Protein 7LAO (pdb70)

Structure (mmCIF, N/CA/C/O backbone):
data_7LAO
#
_entry.id   7LAO
#
_cell.length_a   43.174
_cell.length_b   61.434
_cell.length_c   112.031
_cell.angle_alpha   90.000
_cell.angle_beta   90.000
_cell.angle_gamma   90.000
#
_symmetry.space_group_name_H-M   'P 21 21 21'
#
loop_
_entity.id
_entity.type
_entity.pdbx_description
1 polymer 'Aminoglycoside N(3)-acetyltransferase III'
2 non-polymer '4-(2-HYDROXYETHYL)-1-PIPERAZINE ETHANESULFONIC ACID'
3 non-polymer 'MAGNESIUM ION'
4 water water
#
loop_
_atom_site.group_PDB
_atom_site.id
_atom_site.type_symbol
_atom_site.label_atom_id
_atom_site.label_alt_id
_atom_site.label_comp_id
_atom_site.label_asym_id
_atom_site.label_entity_id
_atom_site.label_seq_id
_atom_site.pdbx_PDB_ins_code
_atom_site.Cartn_x
_atom_site.Cartn_y
_atom_site.Cartn_z
_atom_site.occupancy
_atom_site.B_iso_or_equiv
_atom_site.auth_seq_id
_atom_site.auth_comp_id
_atom_site.auth_asym_id
_atom_site.auth_atom_id
_atom_site.pdbx_PDB_model_num
ATOM 1 N N . GLN A 1 1 ? 23.56000 -20.10900 -29.26900 1.000 42.53852 -1 GLN A N 1
ATOM 2 C CA . GLN A 1 1 ? 24.77300 -19.76200 -28.51200 1.000 41.22546 -1 GLN A CA 1
ATOM 3 C C . GLN A 1 1 ? 24.45200 -19.58800 -27.05600 1.000 40.12344 -1 GLN A C 1
ATOM 4 O O . GLN A 1 1 ? 23.29000 -19.46800 -26.70500 1.000 32.94912 -1 GLN A O 1
ATOM 10 N N . GLY A 1 2 ? 25.50300 -19.53900 -26.22000 1.000 36.03957 0 GLY A N 1
ATOM 11 C CA . GLY A 1 2 ? 25.30100 -19.31000 -24.79500 1.000 33.93039 0 GLY A CA 1
ATOM 12 C C . GLY A 1 2 ? 24.54000 -18.01900 -24.50500 1.000 33.22154 0 GLY A C 1
ATOM 13 O O . GLY A 1 2 ? 23.73400 -17.97000 -23.56500 1.000 39.14067 0 GLY A O 1
ATOM 14 N N . MET A 1 3 ? 24.76800 -16.97800 -25.30500 1.000 54.98441 1 MET A N 1
ATOM 15 C CA . MET A 1 3 ? 24.08900 -15.69900 -25.14600 1.000 52.06528 1 MET A CA 1
ATOM 16 C C . MET A 1 3 ? 23.31600 -15.41700 -26.42300 1.000 45.63176 1 MET A C 1
ATOM 17 O O . MET A 1 3 ? 23.90100 -15.40900 -27.51600 1.000 49.67389 1 MET A O 1
ATOM 22 N N . ASN A 1 4 ? 22.00200 -15.20800 -26.29000 1.000 42.90731 2 ASN A N 1
ATOM 23 C CA . ASN A 1 4 ? 21.25800 -14.70200 -27.41300 1.000 41.09296 2 ASN A CA 1
ATOM 24 C C . ASN A 1 4 ? 21.73300 -13.28800 -27.77700 1.000 46.47542 2 ASN A C 1
ATOM 25 O O . ASN A 1 4 ? 22.49800 -12.64700 -27.06200 1.000 46.91124 2 ASN A O 1
ATOM 30 N N . THR A 1 5 ? 21.26300 -12.81000 -28.91200 1.000 51.26629 3 THR A N 1
ATOM 31 C CA . THR A 1 5 ? 21.74800 -11.58900 -29.52700 1.000 54.36287 3 THR A CA 1
ATOM 32 C C . THR A 1 5 ? 20.58200 -10.61000 -29.69200 1.000 55.96412 3 THR A C 1
ATOM 33 O O . THR A 1 5 ? 19.41500 -10.93900 -29.45800 1.000 46.90747 3 THR A O 1
ATOM 37 N N . ILE A 1 6 ? 20.88500 -9.36200 -30.03900 1.000 42.80398 4 ILE A N 1
ATOM 38 C CA . ILE A 1 6 ? 19.78300 -8.45500 -30.33500 1.000 39.14193 4 ILE A CA 1
ATOM 39 C C . ILE A 1 6 ? 18.92500 -9.01600 -31.46500 1.000 42.30519 4 ILE A C 1
ATOM 40 O O . ILE A 1 6 ? 17.67900 -8.99700 -31.40100 1.000 39.32109 4 ILE A O 1
ATOM 45 N N . GLU A 1 7 ? 19.57200 -9.55300 -32.50400 1.000 38.58162 5 GLU A N 1
ATOM 46 C CA . GLU A 1 7 ? 18.83800 -9.98600 -33.68900 1.000 45.27982 5 GLU A CA 1
ATOM 47 C C . GLU A 1 7 ? 18.00400 -11.23300 -33.41400 1.000 38.35846 5 GLU A C 1
ATOM 48 O O . GLU A 1 7 ? 16.91100 -11.38600 -33.97200 1.000 40.53506 5 GLU A O 1
ATOM 54 N N . SER A 1 8 ? 18.50500 -12.13500 -32.57700 1.000 39.77421 6 SER A N 1
ATOM 55 C CA . SER A 1 8 ? 17.76900 -13.37100 -32.30600 1.000 43.20893 6 SER A CA 1
ATOM 56 C C . SER A 1 8 ? 16.55600 -13.09300 -31.43500 1.000 38.79570 6 SER A C 1
ATOM 57 O O . SER A 1 8 ? 15.47900 -13.65900 -31.66100 1.000 34.33415 6 SER A O 1
ATOM 60 N N . ILE A 1 9 ? 16.69600 -12.18300 -30.46700 1.000 35.14667 7 ILE A N 1
ATOM 61 C CA . ILE A 1 9 ? 15.54400 -11.76900 -29.66500 1.000 30.63160 7 ILE A CA 1
ATOM 62 C C . ILE A 1 9 ? 14.51500 -11.03200 -30.51500 1.000 29.21704 7 ILE A C 1
ATOM 63 O O . ILE A 1 9 ? 13.30400 -11.22700 -30.33800 1.000 33.28301 7 ILE A O 1
ATOM 68 N N . THR A 1 10 ? 14.96700 -10.20100 -31.46400 1.000 34.47922 8 THR A N 1
ATOM 69 C CA . THR A 1 10 ? 14.02100 -9.54800 -32.36400 1.000 38.06844 8 THR A CA 1
ATOM 70 C C . THR A 1 10 ? 13.24800 -10.57000 -33.18200 1.000 41.26426 8 THR A C 1
ATOM 71 O O . THR A 1 10 ? 12.04100 -10.41700 -33.38400 1.000 36.33401 8 THR A O 1
ATOM 75 N N . ALA A 1 11 ? 13.93900 -11.61200 -33.68000 1.000 35.95155 9 ALA A N 1
ATOM 76 C CA . ALA A 1 11 ? 13.27200 -12.68100 -34.41500 1.000 38.91549 9 ALA A CA 1
ATOM 77 C C . ALA A 1 11 ? 12.24100 -13.39900 -33.55200 1.000 35.72277 9 ALA A C 1
ATOM 78 O O . ALA A 1 11 ? 11.11100 -13.62100 -34.00300 1.000 32.08379 9 ALA A O 1
ATOM 80 N N . ASP A 1 12 ? 12.58100 -13.71100 -32.29100 1.000 30.82120 10 ASP A N 1
ATOM 81 C CA . ASP A 1 12 ? 11.59500 -14.35900 -31.41000 1.000 30.06898 10 ASP A CA 1
ATOM 82 C C . ASP A 1 12 ? 10.35300 -13.47300 -31.19100 1.000 32.98868 10 ASP A C 1
ATOM 83 O O . ASP A 1 12 ? 9.21500 -13.95900 -31.19300 1.000 28.70340 10 ASP A O 1
ATOM 88 N N . LEU A 1 13 ? 10.55500 -12.16900 -30.95700 1.000 27.83602 11 LEU A N 1
ATOM 89 C CA . LEU A 1 13 ? 9.44700 -11.23600 -30.80900 1.000 24.39630 11 LEU A CA 1
ATOM 90 C C . LEU A 1 13 ? 8.54700 -11.24000 -32.03800 1.000 26.89122 11 LEU A C 1
ATOM 91 O O . LEU A 1 13 ? 7.30900 -11.27600 -31.93100 1.000 24.44303 11 LEU A O 1
ATOM 96 N N . HIS A 1 14 ? 9.14900 -11.15600 -33.21900 1.000 31.57134 12 HIS A N 1
ATOM 97 C CA . HIS A 1 14 ? 8.34900 -11.20000 -34.43800 1.000 28.68380 12 HIS A CA 1
ATOM 98 C C . HIS A 1 14 ? 7.57300 -12.50200 -34.53800 1.000 34.95851 12 HIS A C 1
ATOM 99 O O . HIS A 1 14 ? 6.38600 -12.50600 -34.87500 1.000 35.72275 12 HIS A O 1
ATOM 106 N N . GLY A 1 15 ? 8.22000 -13.62300 -34.21500 1.000 39.26652 13 GLY A N 1
ATOM 107 C CA . GLY A 1 15 ? 7.53300 -14.88800 -34.27400 1.000 40.46600 13 GLY A CA 1
ATOM 108 C C . GLY A 1 15 ? 6.40300 -14.96500 -33.27600 1.000 39.91993 13 GLY A C 1
ATOM 109 O O . GLY A 1 15 ? 5.46100 -15.73100 -33.46300 1.000 37.49982 13 GLY A O 1
ATOM 110 N N . LEU A 1 16 ? 6.47600 -14.18100 -32.20600 1.000 32.68305 14 LEU A N 1
ATOM 111 C CA . LEU A 1 16 ? 5.40400 -14.19900 -31.21400 1.000 32.24155 14 LEU A CA 1
ATOM 112 C C . LEU A 1 16 ? 4.24700 -13.30900 -31.62300 1.000 34.17647 14 LEU A C 1
ATOM 113 O O . LEU A 1 16 ? 3.15300 -13.36400 -31.02500 1.000 34.23918 14 LEU A O 1
ATOM 118 N N . GLY A 1 17 ? 4.45800 -12.49200 -32.64300 1.000 32.54904 15 GLY A N 1
ATOM 119 C CA . GLY A 1 17 ? 3.40800 -11.63900 -33.16000 1.000 34.99681 15 GLY A CA 1
ATOM 120 C C . GLY A 1 17 ? 3.67400 -10.15500 -33.03900 1.000 32.33825 15 GLY A C 1
ATOM 121 O O . GLY A 1 17 ? 2.83100 -9.37200 -33.49400 1.000 27.10180 15 GLY A O 1
ATOM 122 N N . VAL A 1 18 ? 4.79400 -9.71300 -32.46100 1.000 29.33212 16 VAL A N 1
ATOM 123 C CA . VAL A 1 18 ? 5.07600 -8.27900 -32.39700 1.000 26.46976 16 VAL A CA 1
ATOM 124 C C . VAL A 1 18 ? 5.34800 -7.76400 -33.80700 1.000 33.28067 16 VAL A C 1
ATOM 125 O O . VAL A 1 18 ? 6.03400 -8.42100 -34.60100 1.000 30.34897 16 VAL A O 1
ATOM 129 N N . ARG A 1 19 ? 4.81300 -6.58100 -34.12900 1.000 28.78685 17 ARG A N 1
ATOM 130 C CA . ARG A 1 19 ? 4.91100 -6.03000 -35.47700 1.000 31.77658 17 ARG A CA 1
ATOM 131 C C . ARG A 1 19 ? 5.30900 -4.56300 -35.42100 1.000 32.20030 17 ARG A C 1
ATOM 132 O O . ARG A 1 19 ? 5.03200 -3.88000 -34.42600 1.000 26.30669 17 ARG A O 1
ATOM 140 N N . PRO A 1 20 ? 5.98800 -4.06200 -36.46700 1.000 32.88990 18 PRO A N 1
ATOM 141 C CA . PRO A 1 20 ? 6.25300 -2.62100 -36.56500 1.000 35.36915 18 PRO A CA 1
ATOM 142 C C . PRO A 1 20 ? 4.99800 -1.75900 -36.40700 1.000 39.85065 18 PRO A C 1
ATOM 143 O O . PRO A 1 20 ? 3.94100 -2.01800 -37.00000 1.000 44.92513 18 PRO A O 1
ATOM 147 N N . GLY A 1 21 ? 5.12400 -0.72000 -35.58400 1.000 29.72257 19 GLY A N 1
ATOM 148 C CA . GLY A 1 21 ? 4.00900 0.15700 -35.27400 1.000 28.37671 19 GLY A CA 1
ATOM 149 C C . GLY A 1 21 ? 3.28000 -0.18900 -33.99900 1.000 22.45061 19 GLY A C 1
ATOM 150 O O . GLY A 1 21 ? 2.44800 0.60800 -33.53400 1.000 26.57502 19 GLY A O 1
ATOM 151 N N . ASP A 1 22 ? 3.53600 -1.36300 -33.42200 1.000 24.49338 20 ASP A N 1
ATOM 152 C CA . ASP A 1 22 ? 2.76800 -1.80800 -32.26600 1.000 25.83493 20 ASP A CA 1
ATOM 153 C C . ASP A 1 22 ? 3.06300 -0.94100 -31.07200 1.000 25.52921 20 ASP A C 1
ATOM 154 O O . ASP A 1 22 ? 4.17500 -0.42300 -30.91700 1.000 24.94652 20 ASP A O 1
ATOM 159 N N . LEU A 1 23 ? 2.08000 -0.86400 -30.18800 1.000 19.06501 21 LEU A N 1
ATOM 160 C CA . LEU A 1 23 ? 2.24500 -0.35300 -28.83700 1.000 24.13944 21 LEU A CA 1
ATOM 161 C C . LEU A 1 23 ? 2.30700 -1.55100 -27.88500 1.000 20.96426 21 LEU A C 1
ATOM 162 O O . LEU A 1 23 ? 1.34100 -2.30700 -27.77000 1.000 20.06114 21 LEU A O 1
ATOM 167 N N . ILE A 1 24 ? 3.45800 -1.74400 -27.22700 1.000 19.83556 22 ILE A N 1
ATOM 168 C CA . ILE A 1 24 ? 3.71800 -2.91700 -26.41200 1.000 21.13385 22 ILE A CA 1
ATOM 169 C C . ILE A 1 24 ? 3.97600 -2.47500 -24.97500 1.000 24.54387 22 ILE A C 1
ATOM 170 O O . ILE A 1 24 ? 4.88400 -1.67800 -24.71600 1.000 27.53860 22 ILE A O 1
ATOM 175 N N . MET A 1 25 ? 3.23000 -3.02200 -24.04400 1.000 18.23250 23 MET A N 1
ATOM 176 C CA . MET A 1 25 ? 3.58300 -2.92200 -22.63600 1.000 20.60825 23 MET A CA 1
ATOM 177 C C . MET A 1 25 ? 4.26600 -4.23000 -22.25000 1.000 27.74484 23 MET A C 1
ATOM 178 O O . MET A 1 25 ? 3.66900 -5.31100 -22.39100 1.000 21.68397 23 MET A O 1
ATOM 183 N N . VAL A 1 26 ? 5.50100 -4.13100 -21.73800 1.000 20.52155 24 VAL A N 1
ATOM 184 C CA . VAL A 1 26 ? 6.32400 -5.31500 -21.45500 1.000 23.06171 24 VAL A CA 1
ATOM 185 C C . VAL A 1 26 ? 6.39400 -5.56000 -19.95300 1.000 27.26812 24 VAL A C 1
ATOM 186 O O . VAL A 1 26 ? 6.70900 -4.64600 -19.18100 1.000 30.27241 24 VAL A O 1
ATOM 190 N N . HIS A 1 27 ? 6.20800 -6.82000 -19.54400 1.000 24.63290 25 HIS A N 1
ATOM 191 C CA . HIS A 1 27 ? 6.56400 -7.25200 -18.19300 1.000 27.87811 25 HIS A CA 1
ATOM 192 C C . HIS A 1 27 ? 7.57600 -8.37000 -18.36800 1.000 29.39537 25 HIS A C 1
ATOM 193 O O . HIS A 1 27 ? 7.27100 -9.36400 -19.01800 1.000 26.50723 25 HIS A O 1
ATOM 200 N N . ALA A 1 28 ? 8.76500 -8.21500 -17.81600 1.000 26.66001 26 ALA A N 1
ATOM 201 C CA . ALA A 1 28 ? 9.79200 -9.22700 -18.09200 1.000 31.60890 26 ALA A CA 1
ATOM 202 C C . ALA A 1 28 ? 10.40900 -9.77600 -16.81800 1.000 38.85304 26 ALA A C 1
ATOM 203 O O . ALA A 1 28 ? 10.50800 -9.07900 -15.80300 1.000 36.15448 26 ALA A O 1
ATOM 205 N N . SER A 1 29 ? 10.82000 -11.04700 -16.88300 1.000 40.61599 27 SER A N 1
ATOM 206 C CA . SER A 1 29 ? 11.86900 -11.57100 -16.00800 1.000 40.56293 27 SER A CA 1
ATOM 207 C C . SER A 1 29 ? 13.09000 -11.80300 -16.88800 1.000 42.23398 27 SER A C 1
ATOM 208 O O . SER A 1 29 ? 13.10700 -12.72100 -17.72100 1.000 42.46573 27 SER A O 1
ATOM 211 N N . LEU A 1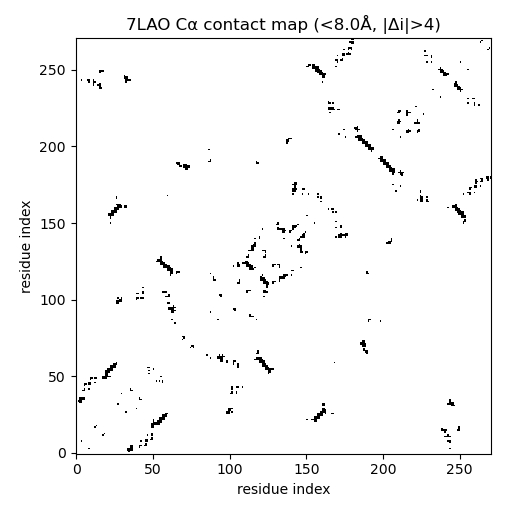 30 ? 14.10200 -10.94400 -16.73200 1.000 40.21380 28 LEU A N 1
ATOM 212 C CA . LEU A 1 30 ? 15.27900 -11.04900 -17.57500 1.000 36.28551 28 LEU A CA 1
ATOM 213 C C . LEU A 1 30 ? 16.09800 -12.27200 -17.26000 1.000 41.01629 28 LEU A C 1
ATOM 214 O O . LEU A 1 30 ? 16.94800 -12.65000 -18.07900 1.000 43.33564 28 LEU A O 1
ATOM 219 N N . LYS A 1 31 ? 15.89200 -12.88100 -16.08800 1.000 41.61883 29 LYS A N 1
ATOM 220 C CA . LYS A 1 31 ? 16.57600 -14.13800 -15.81400 1.000 41.93080 29 LYS A CA 1
ATOM 221 C C . LYS A 1 31 ? 15.96200 -15.26200 -16.62300 1.000 43.49322 29 LYS A C 1
ATOM 222 O O . LYS A 1 31 ? 16.68600 -16.11400 -17.16100 1.000 39.37409 29 LYS A O 1
ATOM 228 N N . ALA A 1 32 ? 14.62000 -15.29300 -16.71600 1.000 38.33713 30 ALA A N 1
ATOM 229 C CA . ALA A 1 32 ? 13.97300 -16.27300 -17.58300 1.000 40.75907 30 ALA A CA 1
ATOM 230 C C . ALA A 1 32 ? 14.41700 -16.07700 -19.03100 1.000 37.23894 30 ALA A C 1
ATOM 231 O O . ALA A 1 32 ? 14.66400 -17.05100 -19.75400 1.000 34.99035 30 ALA A O 1
ATOM 233 N N . VAL A 1 33 ? 14.49400 -14.82100 -19.48100 1.000 35.87075 31 VAL A N 1
ATOM 234 C CA . VAL A 1 33 ? 14.95000 -14.56600 -20.84400 1.000 38.63600 31 VAL A CA 1
ATOM 235 C C . VAL A 1 33 ? 16.37100 -15.10800 -21.05300 1.000 37.83776 31 VAL A C 1
ATOM 236 O O . VAL A 1 33 ? 16.70500 -15.61500 -22.13400 1.000 36.38044 31 VAL A O 1
ATOM 240 N N . GLY A 1 34 ? 17.20900 -15.02400 -20.02800 1.000 39.61823 32 GLY A N 1
ATOM 241 C CA . GLY A 1 34 ? 18.53500 -15.61600 -20.05200 1.000 41.57064 32 GLY A CA 1
ATOM 242 C C . GLY A 1 34 ? 19.52800 -14.66100 -20.67500 1.000 40.46130 32 GLY A C 1
ATOM 243 O O . GLY A 1 34 ? 19.17600 -13.54300 -21.10700 1.000 40.98165 32 GLY A O 1
ATOM 244 N N . PRO A 1 35 ? 20.79100 -15.08900 -20.74700 1.000 45.87779 33 PRO A N 1
ATOM 245 C CA . PRO A 1 35 ? 21.86100 -14.18300 -21.18100 1.000 50.98080 33 PRO A CA 1
ATOM 246 C C . PRO A 1 35 ? 21.64200 -13.71300 -22.61100 1.000 42.42850 33 PRO A C 1
ATOM 247 O O . PRO A 1 35 ? 21.29000 -14.48000 -23.50700 1.000 41.81895 33 PRO A O 1
ATOM 251 N N . VAL A 1 36 ? 21.78300 -12.41300 -22.78700 1.000 42.47122 34 VAL A N 1
ATOM 252 C CA . VAL A 1 36 ? 21.71600 -11.73300 -24.06900 1.000 42.75639 34 VAL A CA 1
ATOM 253 C C . VAL A 1 36 ? 22.98700 -10.90100 -24.17200 1.000 47.91151 34 VAL A C 1
ATOM 254 O O . VAL A 1 36 ? 23.41500 -10.31500 -23.17600 1.000 55.47535 34 VAL A O 1
ATOM 258 N N . GLU A 1 37 ? 23.58700 -10.83200 -25.35500 1.000 43.83818 35 GLU A N 1
ATOM 259 C CA . GLU A 1 37 ? 24.81300 -10.04300 -25.47000 1.000 46.09208 35 GLU A CA 1
ATOM 260 C C . GLU A 1 37 ? 24.47500 -8.56900 -25.25600 1.000 56.59184 35 GLU A C 1
ATOM 261 O O . GLU A 1 37 ? 23.54400 -8.05700 -25.87700 1.000 43.68957 35 GLU A O 1
ATOM 267 N N . GLY A 1 38 ? 25.20600 -7.90900 -24.35300 1.000 64.35274 36 GLY A N 1
ATOM 268 C CA . GLY A 1 38 ? 24.91600 -6.54300 -23.96200 1.000 69.72124 36 GLY A CA 1
ATOM 269 C C . GLY A 1 38 ? 23.88000 -6.38300 -22.86300 1.000 72.43739 36 GLY A C 1
ATOM 270 O O . GLY A 1 38 ? 23.54500 -5.23900 -22.50700 1.000 74.06128 36 GLY A O 1
ATOM 271 N N . GLY A 1 39 ? 23.34700 -7.47900 -22.32400 1.000 55.86135 37 GLY A N 1
ATOM 272 C CA . GLY A 1 39 ? 22.48500 -7.36600 -21.16000 1.000 51.83672 37 GLY A CA 1
ATOM 273 C C . GLY A 1 39 ? 21.10600 -6.78900 -21.44500 1.000 47.18199 37 GLY A C 1
ATOM 274 O O . GLY A 1 39 ? 20.59400 -6.79400 -22.57300 1.000 48.36670 37 GLY A O 1
ATOM 275 N N . ALA A 1 40 ? 20.48600 -6.29000 -20.37500 1.000 47.27290 38 ALA A N 1
ATOM 276 C CA . ALA A 1 40 ? 19.10600 -5.82500 -20.46900 1.000 44.14283 38 ALA A CA 1
ATOM 277 C C . ALA A 1 40 ? 18.96500 -4.68200 -21.45500 1.000 42.87464 38 ALA A C 1
ATOM 278 O O . ALA A 1 40 ? 17.87000 -4.45700 -21.98600 1.000 43.44065 38 ALA A O 1
ATOM 280 N N . ALA A 1 41 ? 20.04200 -3.90900 -21.67000 1.000 39.86433 39 ALA A N 1
ATOM 281 C CA . ALA A 1 41 ? 19.96600 -2.85400 -22.66900 1.000 38.70176 39 ALA A CA 1
ATOM 282 C C . ALA A 1 41 ? 19.68700 -3.43600 -24.04500 1.000 42.24633 39 ALA A C 1
ATOM 283 O O . ALA A 1 41 ? 18.97000 -2.82300 -24.84500 1.000 33.75446 39 ALA A O 1
ATOM 285 N N . SER A 1 42 ? 20.24300 -4.61800 -24.34100 1.000 35.94046 40 SER A N 1
ATOM 286 C CA . SER A 1 42 ? 20.02600 -5.24300 -25.64200 1.000 36.53418 40 SER A CA 1
ATOM 287 C C . SER A 1 42 ? 18.62500 -5.78300 -25.78700 1.000 32.97224 40 SER A C 1
ATOM 288 O O . SER A 1 42 ? 18.12600 -5.87400 -26.91100 1.000 39.13238 40 SER A O 1
ATOM 291 N N . VAL A 1 43 ? 17.98400 -6.17600 -24.68400 1.000 32.26595 41 VAL A N 1
ATOM 292 C CA . VAL A 1 43 ? 16.57500 -6.52100 -24.77600 1.000 31.18589 41 VAL A CA 1
ATOM 293 C C . VAL A 1 43 ? 15.74100 -5.29400 -25.20400 1.000 32.70177 41 VAL A C 1
ATOM 294 O O . VAL A 1 43 ? 14.85600 -5.39500 -26.06100 1.000 29.75270 41 VAL A O 1
ATOM 298 N N . VAL A 1 44 ? 16.05100 -4.11200 -24.66900 1.000 32.54928 42 VAL A N 1
ATOM 299 C CA . VAL A 1 44 ? 15.33000 -2.90100 -25.11800 1.000 29.18133 42 VAL A CA 1
ATOM 300 C C . VAL A 1 44 ? 15.56000 -2.65200 -26.61600 1.000 27.95060 42 VAL A C 1
ATOM 301 O O . VAL A 1 44 ? 14.60600 -2.41800 -27.38800 1.000 26.66797 42 VAL A O 1
ATOM 305 N N . SER A 1 45 ? 16.81500 -2.76800 -27.05600 1.000 32.78913 43 SER A N 1
ATOM 306 C CA . SER A 1 45 ? 17.17600 -2.64600 -28.46700 1.000 39.12797 43 SER A CA 1
ATOM 307 C C . SER A 1 45 ? 16.40300 -3.63000 -29.33400 1.000 32.45532 43 SER A C 1
ATOM 308 O O . SER A 1 45 ? 15.95100 -3.28200 -30.41900 1.000 29.49501 43 SER A O 1
ATOM 311 N N . ALA A 1 46 ? 16.27300 -4.87200 -28.89000 1.000 30.97921 44 ALA A N 1
ATOM 312 C CA . ALA A 1 46 ? 15.52000 -5.84000 -29.68400 1.000 32.45970 44 ALA A CA 1
ATOM 313 C C . ALA A 1 46 ? 14.05100 -5.46100 -29.76800 1.000 26.92630 44 ALA A C 1
ATOM 314 O O . ALA A 1 46 ? 13.40700 -5.63800 -30.81900 1.000 28.86023 44 ALA A O 1
ATOM 316 N N . LEU A 1 47 ? 13.47300 -5.07600 -28.64000 1.000 26.46566 45 LEU A N 1
ATOM 317 C CA . LEU A 1 47 ? 12.07100 -4.64700 -28.66900 1.000 28.55616 45 LEU A CA 1
ATOM 318 C C . LEU A 1 47 ? 11.88200 -3.45200 -29.60600 1.000 31.97041 45 LEU A C 1
ATOM 319 O O . LEU A 1 47 ? 10.85800 -3.33700 -30.30900 1.000 26.40190 45 LEU A O 1
ATOM 324 N N . ARG A 1 48 ? 12.81900 -2.50900 -29.58700 1.000 33.14442 46 ARG A N 1
ATOM 325 C CA . ARG A 1 48 ? 12.71200 -1.35900 -30.48100 1.000 26.02856 46 ARG A CA 1
ATOM 326 C C . ARG A 1 48 ? 12.84900 -1.79200 -31.92600 1.000 30.96239 46 ARG A C 1
ATOM 327 O O . ARG A 1 48 ? 12.06400 -1.36800 -32.78700 1.000 28.68708 46 ARG A O 1
ATOM 335 N N . ALA A 1 49 ? 13.80400 -2.70100 -32.20000 1.000 29.60138 47 ALA A N 1
ATOM 336 C CA . ALA A 1 49 ? 13.89900 -3.27000 -33.53700 1.000 34.09131 47 ALA A CA 1
ATOM 337 C C . ALA A 1 49 ? 12.56600 -3.90600 -33.93000 1.000 35.80460 47 ALA A C 1
ATOM 338 O O . ALA A 1 49 ? 12.11400 -3.77700 -35.07600 1.000 34.05722 47 ALA A O 1
ATOM 340 N N . ALA A 1 50 ? 11.93000 -4.61100 -32.99300 1.000 30.14638 48 ALA A N 1
ATOM 341 C CA . ALA A 1 50 ? 10.69400 -5.31300 -33.32900 1.000 28.40686 48 ALA A CA 1
ATOM 342 C C . ALA A 1 50 ? 9.55500 -4.32800 -33.65000 1.000 31.85604 48 ALA A C 1
ATOM 343 O O . ALA A 1 50 ? 8.73900 -4.58400 -34.54500 1.000 36.53244 48 ALA A O 1
ATOM 345 N N . VAL A 1 51 ? 9.42800 -3.23200 -32.90000 1.000 30.58842 49 VAL A N 1
ATOM 346 C CA . VAL A 1 51 ? 8.27700 -2.33500 -33.15900 1.000 27.32731 49 VAL A CA 1
ATOM 347 C C . VAL A 1 51 ? 8.59100 -1.17500 -34.10800 1.000 34.45535 49 VAL A C 1
ATOM 348 O O . VAL A 1 51 ? 7.66500 -0.41200 -34.47500 1.000 33.61427 49 VAL A O 1
ATOM 352 N N . GLY A 1 52 ? 9.84500 -1.02000 -34.54600 1.000 29.02539 50 GLY A N 1
ATOM 353 C CA . GLY A 1 52 ? 10.20900 0.07800 -35.43900 1.000 26.93248 50 GLY A CA 1
ATOM 354 C C . GLY A 1 52 ? 10.13000 1.43900 -34.78100 1.000 27.85156 50 GLY A C 1
ATOM 355 O O . GLY A 1 52 ? 9.77200 1.59900 -33.61300 1.000 28.49506 50 GLY A O 1
ATOM 356 N N . SER A 1 53 ? 10.49800 2.45500 -35.56800 1.000 28.87361 51 SER A N 1
ATOM 357 C CA . SER A 1 53 ? 10.49800 3.80400 -35.05900 1.000 34.22407 51 SER A CA 1
ATOM 358 C C . SER A 1 53 ? 9.08800 4.30400 -34.82900 1.000 35.89465 51 SER A C 1
ATOM 359 O O . SER A 1 53 ? 8.91500 5.22600 -34.04200 1.000 35.40148 51 SER A O 1
ATOM 362 N N . ALA A 1 54 ? 8.06100 3.65700 -35.41000 1.000 34.27212 52 ALA A N 1
ATOM 363 C CA . ALA A 1 54 ? 6.68500 4.10400 -35.19400 1.000 32.63524 52 ALA A CA 1
ATOM 364 C C . ALA A 1 54 ? 6.01600 3.44700 -33.99400 1.000 24.94400 52 ALA A C 1
ATOM 365 O O . ALA A 1 54 ? 4.94300 3.91200 -33.55600 1.000 27.35390 52 ALA A O 1
ATOM 367 N N . GLY A 1 55 ? 6.61400 2.38500 -33.44900 1.000 26.65390 53 GLY A N 1
ATOM 368 C CA . GLY A 1 55 ? 6.05900 1.70500 -32.29800 1.000 23.57305 53 GLY A CA 1
ATOM 369 C C . GLY A 1 55 ? 6.38000 2.41400 -31.00300 1.000 25.68277 53 GLY A C 1
ATOM 370 O O . GLY A 1 55 ? 7.29700 3.25400 -30.90300 1.000 25.71579 53 GLY A O 1
ATOM 371 N N . THR A 1 56 ? 5.63900 2.04000 -29.98000 1.000 22.68380 54 THR A N 1
ATOM 372 C CA . THR A 1 56 ? 5.85500 2.57900 -28.65000 1.000 20.95131 54 THR A CA 1
ATOM 373 C C . THR A 1 56 ? 6.01200 1.43000 -27.66000 1.000 23.91397 54 THR A C 1
ATOM 374 O O . THR A 1 56 ? 5.28900 0.44200 -27.71100 1.000 23.42485 54 THR A O 1
ATOM 378 N N . LEU A 1 57 ? 7.00600 1.51700 -26.78900 1.000 24.96623 55 LEU A N 1
ATOM 379 C CA . LEU A 1 57 ? 7.15100 0.53000 -25.73700 1.000 23.88036 55 LEU A CA 1
ATOM 380 C C . LEU A 1 57 ? 6.74800 1.17200 -24.43700 1.000 21.40674 55 LEU A C 1
ATOM 381 O O . LEU A 1 57 ? 6.99800 2.36000 -24.21900 1.000 25.03215 55 LEU A O 1
ATOM 386 N N . MET A 1 58 ? 6.24700 0.35700 -23.53000 1.000 22.20287 56 MET A N 1
ATOM 387 C CA . MET A 1 58 ? 5.76100 0.87800 -22.27000 1.000 20.02723 56 MET A CA 1
ATOM 388 C C . MET A 1 58 ? 6.05700 -0.08800 -21.14500 1.000 25.86570 56 MET A C 1
ATOM 389 O O . MET A 1 58 ? 6.08400 -1.31900 -21.33300 1.000 27.06488 56 MET A O 1
ATOM 394 N N . GLY A 1 59 ? 6.23500 0.45800 -19.95700 1.000 22.39719 57 GLY A N 1
ATOM 395 C CA . GLY A 1 59 ? 6.57100 -0.39400 -18.83000 1.000 25.79918 57 GLY A CA 1
ATOM 396 C C . GLY A 1 59 ? 6.03900 0.20600 -17.55400 1.000 33.54512 57 GLY A C 1
ATOM 397 O O . GLY A 1 59 ? 5.85400 1.42900 -17.44700 1.000 27.15806 57 GLY A O 1
ATOM 398 N N . TYR A 1 60 ? 5.84300 -0.65300 -16.55700 1.000 24.28117 58 TYR A N 1
ATOM 399 C CA . TYR A 1 60 ? 5.31800 -0.24100 -15.25600 1.000 35.86117 58 TYR A CA 1
ATOM 400 C C . TYR A 1 60 ? 6.49300 -0.04400 -14.31300 1.000 42.14063 58 TYR A C 1
ATOM 401 O O . TYR A 1 60 ? 7.01000 -0.99700 -13.72900 1.000 45.66340 58 TYR A O 1
ATOM 410 N N . ALA A 1 61 ? 6.92700 1.21700 -14.16100 1.000 37.45885 59 ALA A N 1
ATOM 411 C CA . ALA A 1 61 ? 8.19600 1.48200 -13.47900 1.000 35.29925 59 ALA A CA 1
ATOM 412 C C . ALA A 1 61 ? 8.01800 1.63900 -11.97200 1.000 37.45431 59 ALA A C 1
ATOM 413 O O . ALA A 1 61 ? 8.82400 1.13100 -11.18600 1.000 37.59226 59 ALA A O 1
ATOM 415 N N . SER A 1 62 ? 7.00800 2.39000 -11.55600 1.000 31.44511 60 SER A N 1
ATOM 416 C CA . SER A 1 62 ? 6.74700 2.61300 -10.12400 1.000 39.08244 60 SER A CA 1
ATOM 417 C C . SER A 1 62 ? 8.00900 3.25200 -9.52500 1.000 39.19838 60 SER A C 1
ATOM 418 O O . SER A 1 62 ? 8.70900 4.01700 -10.21200 1.000 43.12556 60 SER A O 1
ATOM 421 N N . TRP A 1 63 ? 8.35900 2.94400 -8.28100 1.000 38.57811 61 TRP A N 1
ATOM 422 C CA . TRP A 1 63 ? 9.43000 3.67100 -7.60800 1.000 45.44515 61 TRP A CA 1
ATOM 423 C C . TRP A 1 63 ? 10.01000 2.78900 -6.51000 1.000 46.60608 61 TRP A C 1
ATOM 424 O O . TRP A 1 63 ? 9.25300 2.21700 -5.72100 1.000 46.85234 61 TRP A O 1
ATOM 435 N N . ASP A 1 64 ? 11.34600 2.72100 -6.42600 1.000 44.65889 62 ASP A N 1
ATOM 436 C CA . ASP A 1 64 ? 11.99400 1.90200 -5.41000 1.000 49.38703 62 ASP A CA 1
ATOM 437 C C . ASP A 1 64 ? 11.93400 2.50400 -4.00600 1.000 57.79347 62 ASP A C 1
ATOM 438 O O . ASP A 1 64 ? 12.33000 1.82100 -3.05400 1.000 59.08247 62 ASP A O 1
ATOM 443 N N . ARG A 1 65 ? 11.43600 3.74300 -3.84200 1.000 55.14301 63 ARG A N 1
ATOM 444 C CA . ARG A 1 65 ? 11.27500 4.37500 -2.53000 1.000 59.01319 63 ARG A CA 1
ATOM 445 C C . ARG A 1 65 ? 9.85900 4.93000 -2.35100 1.000 58.19961 63 ARG A C 1
ATOM 446 O O . ARG A 1 65 ? 9.65100 5.99000 -1.74700 1.000 57.08193 63 ARG A O 1
ATOM 454 N N . SER A 1 66 ? 8.86900 4.23800 -2.86600 1.000 50.33629 64 SER A N 1
ATOM 455 C CA . SER A 1 66 ? 7.50500 4.70800 -2.69700 1.000 50.60117 64 SER A CA 1
ATOM 456 C C . SER A 1 66 ? 7.05900 4.48000 -1.25300 1.000 56.27001 64 SER A C 1
ATOM 457 O O . SER A 1 66 ? 7.36800 3.43700 -0.67900 1.000 57.77668 64 SER A O 1
ATOM 460 N N . PRO A 1 67 ? 6.39000 5.46700 -0.61400 1.000 63.08758 65 PRO A N 1
ATOM 461 C CA . PRO A 1 67 ? 5.87900 5.27700 0.75600 1.000 66.21726 65 PRO A CA 1
ATOM 462 C C . PRO A 1 67 ? 4.44300 4.76400 0.78800 1.000 69.59420 65 PRO A C 1
ATOM 463 O O . PRO A 1 67 ? 3.59600 5.26900 1.53600 1.000 68.06442 65 PRO A O 1
ATOM 467 N N . TYR A 1 68 ? 4.16000 3.73600 -0.02900 1.000 64.08443 66 TYR A N 1
ATOM 468 C CA . TYR A 1 68 ? 2.80300 3.21100 -0.15200 1.000 59.87872 66 TYR A CA 1
ATOM 469 C C . TYR A 1 68 ? 2.33100 2.57100 1.14900 1.000 63.19080 66 TYR A C 1
ATOM 470 O O . TYR A 1 68 ? 1.27300 2.92100 1.68300 1.000 64.31425 66 TYR A O 1
ATOM 479 N N . GLU A 1 69 ? 3.08300 1.60300 1.66300 1.000 69.66071 67 GLU A N 1
ATOM 480 C CA . GLU A 1 69 ? 2.60000 0.91500 2.85400 1.000 76.25703 67 GLU A CA 1
ATOM 481 C C . GLU A 1 69 ? 2.78300 1.79000 4.08700 1.000 77.78575 67 GLU A C 1
ATOM 482 O O . GLU A 1 69 ? 1.94200 1.78700 4.99500 1.000 81.80447 67 GLU A O 1
ATOM 488 N N . GLU A 1 70 ? 3.85300 2.58300 4.10900 1.000 73.20754 68 GLU A N 1
ATOM 489 C CA . GLU A 1 70 ? 4.12200 3.46800 5.23200 1.000 78.40418 68 GLU A CA 1
ATOM 490 C C . GLU A 1 70 ? 3.02900 4.51200 5.42700 1.000 74.85512 68 GLU A C 1
ATOM 491 O O . GLU A 1 70 ? 2.94100 5.10500 6.50900 1.000 73.34968 68 GLU A O 1
ATOM 497 N N . THR A 1 71 ? 2.18400 4.72600 4.41400 1.000 77.95169 69 THR A N 1
ATOM 498 C CA . THR A 1 71 ? 1.11700 5.71900 4.44800 1.000 76.56024 69 THR A CA 1
ATOM 499 C C . THR A 1 71 ? -0.24900 5.10100 4.18000 1.000 77.49559 69 THR A C 1
ATOM 500 O O . THR A 1 71 ? -1.20700 5.83400 3.90200 1.000 77.28952 69 THR A O 1
ATOM 504 N N . LEU A 1 72 ? -0.35900 3.77200 4.27100 1.000 77.15621 70 LEU A N 1
ATOM 505 C CA . LEU A 1 72 ? -1.50700 3.04500 3.73400 1.000 74.74671 70 LEU A CA 1
ATOM 506 C C . LEU A 1 72 ? -2.69000 3.05600 4.69000 1.000 75.19060 70 LEU A C 1
ATOM 507 O O . LEU A 1 72 ? -2.58700 2.59000 5.83100 1.000 75.88742 70 LEU A O 1
ATOM 512 N N . ASN A 1 73 ? -3.82600 3.55500 4.19400 1.000 74.94397 71 ASN A N 1
ATOM 513 C CA . ASN A 1 73 ? -5.10100 3.53300 4.90400 1.000 79.44773 71 ASN A CA 1
ATOM 514 C C . ASN A 1 73 ? -4.98700 4.24400 6.25000 1.000 95.29870 71 ASN A C 1
ATOM 515 O O . ASN A 1 73 ? -5.20800 3.66300 7.32000 1.000 96.72305 71 ASN A O 1
ATOM 520 N N . GLY A 1 74 ? -4.63500 5.52300 6.16900 1.000 103.75035 72 GLY A N 1
ATOM 521 C CA . GLY A 1 74 ? -4.49300 6.35100 7.34700 1.000 113.65648 72 GLY A CA 1
ATOM 522 C C . GLY A 1 74 ? -3.60300 5.72400 8.39600 1.000 115.20583 72 GLY A C 1
ATOM 523 O O . GLY A 1 74 ? -4.00100 5.59800 9.55700 1.000 123.76673 72 GLY A O 1
ATOM 524 N N . ALA A 1 75 ? -2.41100 5.29100 7.99400 1.000 111.87125 73 ALA A N 1
ATOM 525 C CA . ALA A 1 75 ? -1.43300 4.79300 8.94700 1.000 112.47674 73 ALA A CA 1
ATOM 526 C C . ALA A 1 75 ? -0.75700 5.97200 9.62400 1.000 126.47849 73 ALA A C 1
ATOM 527 O O . ALA A 1 75 ? -0.39600 6.94600 8.95900 1.000 122.22102 73 ALA A O 1
ATOM 529 N N . ARG A 1 76 ? -0.61500 5.90000 10.95000 1.000 139.72190 74 ARG A N 1
ATOM 530 C CA . ARG A 1 76 ? 0.19500 6.87400 11.67100 1.000 151.78734 74 ARG A CA 1
ATOM 531 C C . ARG A 1 76 ? 1.60100 6.81300 11.09000 1.000 150.29128 74 ARG A C 1
ATOM 532 O O . ARG A 1 76 ? 2.36200 5.88900 11.39100 1.000 151.15542 74 ARG A O 1
ATOM 540 N N . MET A 1 77 ? 1.94600 7.79000 10.24700 1.000 148.45997 75 MET A N 1
ATOM 541 C CA . MET A 1 77 ? 3.02300 7.62200 9.27700 1.000 142.60224 75 MET A CA 1
ATOM 542 C C . MET A 1 77 ? 4.41200 7.67500 9.86800 1.000 142.32462 75 MET A C 1
ATOM 543 O O . MET A 1 77 ? 5.36700 7.67300 9.08300 1.000 140.59168 75 MET A O 1
ATOM 548 N N . ASP A 1 78 ? 4.56700 7.73000 11.19000 1.000 145.49316 76 ASP A N 1
ATOM 549 C CA . ASP A 1 78 ? 5.89300 7.69100 11.79700 1.000 146.71153 76 ASP A CA 1
ATOM 550 C C . ASP A 1 78 ? 6.82800 8.86200 11.49800 1.000 144.90426 76 ASP A C 1
ATOM 551 O O . ASP A 1 78 ? 7.85900 8.69600 10.83700 1.000 142.73925 76 ASP A O 1
ATOM 556 N N . GLU A 1 79 ? 6.48900 10.05100 11.99300 1.000 146.84830 77 GLU A N 1
ATOM 557 C CA . GLU A 1 79 ? 7.23300 11.24700 11.62200 1.000 144.99876 77 GLU A CA 1
ATOM 558 C C . GLU A 1 79 ? 8.68300 11.13800 12.08400 1.000 149.33498 77 GLU A C 1
ATOM 559 O O . GLU A 1 79 ? 9.49500 12.01400 11.78000 1.000 149.87574 77 GLU A O 1
ATOM 565 N N . GLU A 1 80 ? 9.04500 9.95000 12.61400 1.000 150.21036 78 GLU A N 1
ATOM 566 C CA . GLU A 1 80 ? 10.42800 9.57200 13.02900 1.000 155.11385 78 GLU A CA 1
ATOM 567 C C . GLU A 1 80 ? 11.31200 9.88100 11.82100 1.000 153.31260 78 GLU A C 1
ATOM 568 O O . GLU A 1 80 ? 12.46000 10.31300 11.92300 1.000 156.37326 78 GLU A O 1
ATOM 574 N N . LEU A 1 81 ? 10.69300 9.63200 10.67500 1.000 147.50221 79 LEU A N 1
ATOM 575 C CA . LEU A 1 81 ? 11.12800 10.06500 9.35500 1.000 141.79645 79 LEU A CA 1
ATOM 576 C C . LEU A 1 81 ? 11.65700 11.49600 9.27600 1.000 143.19423 79 LEU A C 1
ATOM 577 O O . LEU A 1 81 ? 12.68200 11.75000 8.63100 1.000 144.72988 79 LEU A O 1
ATOM 582 N N . ARG A 1 82 ? 10.94800 12.43000 9.92100 1.000 144.89619 80 ARG A N 1
ATOM 583 C CA . ARG A 1 82 ? 11.18200 13.88100 9.81600 1.000 142.30651 80 ARG A CA 1
ATOM 584 C C . ARG A 1 82 ? 11.22100 14.35000 8.36200 1.000 144.70388 80 ARG A C 1
ATOM 585 O O . ARG A 1 82 ? 11.85500 15.35500 8.02800 1.000 146.08444 80 ARG A O 1
ATOM 593 N N . ARG A 1 83 ? 10.52700 13.60500 7.50500 1.000 139.78386 81 ARG A N 1
ATOM 594 C CA . ARG A 1 83 ? 10.18700 13.94600 6.12700 1.000 139.99619 81 ARG A CA 1
ATOM 595 C C . ARG A 1 83 ? 11.39800 14.15100 5.23800 1.000 135.11316 81 ARG A C 1
ATOM 596 O O . ARG A 1 83 ? 11.32100 14.88200 4.24700 1.000 139.49456 81 ARG A O 1
ATOM 604 N N . ARG A 1 84 ? 12.52400 13.50300 5.52200 1.000 128.80465 82 ARG A N 1
ATOM 605 C CA . ARG A 1 84 ? 13.58100 13.49300 4.52200 1.000 120.48010 82 ARG A CA 1
ATOM 606 C C . ARG A 1 84 ? 13.44700 12.31900 3.56200 1.000 104.76438 82 ARG A C 1
ATOM 607 O O . ARG A 1 84 ? 14.44800 11.82900 3.01400 1.000 96.84035 82 ARG A O 1
ATOM 615 N N . TRP A 1 85 ? 12.22600 11.85400 3.35800 1.000 96.58468 83 TRP A N 1
ATOM 616 C CA . TRP A 1 85 ? 11.96100 10.91500 2.28800 1.000 88.55161 83 TRP A CA 1
ATOM 617 C C . TRP A 1 85 ? 12.43900 11.50200 0.96500 1.000 86.47482 83 TRP A C 1
ATOM 618 O O . TRP A 1 85 ? 12.10400 12.64900 0.65000 1.000 88.50292 83 TRP A O 1
ATOM 629 N N . PRO A 1 86 ? 13.21500 10.76200 0.17500 1.000 86.01093 84 PRO A N 1
ATOM 630 C CA . PRO A 1 86 ? 13.73500 11.29800 -1.09300 1.000 86.08576 84 PRO A CA 1
ATOM 631 C C . PRO A 1 86 ? 12.61000 11.72300 -2.01800 1.000 79.06683 84 PRO A C 1
ATOM 632 O O . PRO A 1 86 ? 11.59700 11.02000 -2.14400 1.000 78.72138 84 PRO A O 1
ATOM 636 N N . PRO A 1 87 ? 12.74300 12.87800 -2.66500 1.000 83.51305 85 PRO A N 1
ATOM 637 C CA . PRO A 1 87 ? 11.70800 13.31500 -3.60400 1.000 78.18162 85 PRO A CA 1
ATOM 638 C C . PRO A 1 87 ? 11.68300 12.44200 -4.84500 1.000 69.77915 85 PRO A C 1
ATOM 639 O O . PRO A 1 87 ? 12.69800 11.88100 -5.27200 1.000 67.95845 85 PRO A O 1
ATOM 643 N N . PHE A 1 88 ? 10.49500 12.30800 -5.41400 1.000 76.40628 86 PHE A N 1
ATOM 644 C CA . PHE A 1 88 ? 10.34100 11.50400 -6.61900 1.000 69.94371 86 PHE A CA 1
ATOM 645 C C . PHE A 1 88 ? 10.75200 12.35700 -7.80500 1.000 66.53354 86 PHE A C 1
ATOM 646 O O . PHE A 1 88 ? 10.03100 13.27400 -8.20800 1.000 69.87636 86 PHE A O 1
ATOM 654 N N . ASP A 1 89 ? 11.92400 12.07400 -8.35500 1.000 64.20643 87 ASP A N 1
ATOM 655 C CA . ASP A 1 89 ? 12.43800 12.81500 -9.49800 1.000 73.03945 87 ASP A CA 1
ATOM 656 C C . ASP A 1 89 ? 12.37000 11.91200 -10.71400 1.000 66.16272 87 ASP A C 1
ATOM 657 O O . ASP A 1 89 ? 12.86800 10.78400 -10.67200 1.000 60.06002 87 ASP A O 1
ATOM 662 N N . LEU A 1 90 ? 11.75100 12.41300 -11.78900 1.000 68.34595 88 LEU A N 1
ATOM 663 C CA . LEU A 1 90 ? 11.43300 11.56000 -12.93300 1.000 63.75624 88 LEU A CA 1
ATOM 664 C C . LEU A 1 90 ? 12.69000 10.94500 -13.53300 1.000 63.81255 88 LEU A C 1
ATOM 665 O O . LEU A 1 90 ? 12.69000 9.77300 -13.94100 1.000 61.22033 88 LEU A O 1
ATOM 670 N N . ALA A 1 91 ? 13.77700 11.72400 -13.58500 1.000 61.12986 89 ALA A N 1
ATOM 671 C CA . ALA A 1 91 ? 14.99100 11.30200 -14.26900 1.000 63.06145 89 ALA A CA 1
ATOM 672 C C . ALA A 1 91 ? 15.89700 10.43900 -13.41000 1.000 67.50187 89 ALA A C 1
ATOM 673 O O . ALA A 1 91 ? 16.61200 9.58300 -13.94600 1.000 70.50385 89 ALA A O 1
ATOM 675 N N . THR A 1 92 ? 15.89900 10.63000 -12.09500 1.000 69.83769 90 THR A N 1
ATOM 676 C CA . THR A 1 92 ? 16.90300 9.96400 -11.28300 1.000 67.27399 90 THR A CA 1
ATOM 677 C C . THR A 1 92 ? 16.35000 8.89400 -10.35700 1.000 63.36999 90 THR A C 1
ATOM 678 O O . THR A 1 92 ? 17.11200 8.02900 -9.92300 1.000 70.59507 90 THR A O 1
ATOM 682 N N . SER A 1 93 ? 15.06000 8.90600 -10.04500 1.000 60.61421 91 SER A N 1
ATOM 683 C CA . SER A 1 93 ? 14.58000 7.98600 -9.03100 1.000 57.03014 91 SER A CA 1
ATOM 684 C C . SER A 1 93 ? 14.48600 6.57300 -9.59300 1.000 52.74182 91 SER A C 1
ATOM 685 O O . SER A 1 93 ? 14.07100 6.35900 -10.73500 1.000 48.95126 91 SER A O 1
ATOM 688 N N . GLY A 1 94 ? 14.89000 5.61100 -8.78300 1.000 57.30801 92 GLY A N 1
ATOM 689 C CA . GLY A 1 94 ? 14.89100 4.23100 -9.20300 1.000 49.30807 92 GLY A CA 1
ATOM 690 C C . GLY A 1 94 ? 13.49700 3.67500 -9.40600 1.000 47.37242 92 GLY A C 1
ATOM 691 O O . GLY A 1 94 ? 12.48700 4.22600 -8.97900 1.000 50.33961 92 GLY A O 1
ATOM 692 N N . THR A 1 95 ? 13.45100 2.55600 -10.10500 1.000 45.53661 93 THR A N 1
ATOM 693 C CA . THR A 1 95 ? 12.20700 1.83800 -10.38200 1.000 40.71357 93 THR A CA 1
ATOM 694 C C . THR A 1 95 ? 11.99700 0.79500 -9.30600 1.000 43.87874 93 THR A C 1
ATOM 695 O O . THR A 1 95 ? 12.94000 0.38500 -8.62900 1.000 53.03134 93 THR A O 1
ATOM 699 N N . TYR A 1 96 ? 10.76600 0.39200 -9.12400 1.000 43.69034 94 TYR A N 1
ATOM 700 C CA . TYR A 1 96 ? 10.50400 -0.69000 -8.19100 1.000 48.96527 94 TYR A CA 1
ATOM 701 C C . TYR A 1 96 ? 11.08600 -2.00300 -8.71900 1.000 46.94265 94 TYR A C 1
ATOM 702 O O . TYR A 1 96 ? 10.63300 -2.49100 -9.76400 1.000 40.54571 94 TYR A O 1
ATOM 711 N N . PRO A 1 97 ? 12.05400 -2.61800 -8.03100 1.000 49.55520 95 PRO A N 1
ATOM 712 C CA . PRO A 1 97 ? 12.69000 -3.83500 -8.57500 1.000 54.51933 95 PRO A CA 1
ATOM 713 C C . PRO A 1 97 ? 11.72600 -4.98700 -8.83400 1.000 55.91476 95 PRO A C 1
ATOM 714 O O . PRO A 1 97 ? 12.01500 -5.83100 -9.69500 1.000 60.15939 95 PRO A O 1
ATOM 718 N N . GLY A 1 98 ? 10.59100 -5.04700 -8.13000 1.000 49.67220 96 GLY A N 1
ATOM 719 C CA . GLY A 1 98 ? 9.67800 -6.16200 -8.30000 1.000 49.99235 96 GLY A CA 1
ATOM 720 C C . GLY A 1 98 ? 9.01500 -6.22800 -9.66000 1.000 50.79226 96 GLY A C 1
ATOM 721 O O . GLY A 1 98 ? 8.47500 -7.27700 -10.01700 1.000 49.85884 96 GLY A O 1
ATOM 722 N N . PHE A 1 99 ? 9.03100 -5.13600 -10.42400 1.000 45.03927 97 PHE A N 1
ATOM 723 C CA . PHE A 1 99 ? 8.43400 -5.09900 -11.75100 1.000 43.66836 97 PHE A CA 1
ATOM 724 C C . PHE A 1 99 ? 9.45500 -5.32600 -12.86300 1.000 43.42281 97 PHE A C 1
ATOM 725 O O . PHE A 1 99 ? 9.07500 -5.29600 -14.04700 1.000 44.85229 97 PHE A O 1
ATOM 733 N N . GLY A 1 100 ? 10.71300 -5.57700 -12.52200 1.000 42.55806 98 GLY A N 1
ATOM 734 C CA . GLY A 1 100 ? 11.73700 -6.01900 -13.46100 1.000 39.58151 98 GLY A CA 1
ATOM 735 C C . GLY A 1 100 ? 12.83200 -5.00800 -13.76700 1.000 48.06756 98 GLY A C 1
ATOM 736 O O . GLY A 1 100 ? 12.59500 -3.79600 -13.85500 1.000 46.58729 98 GLY A O 1
ATOM 737 N N . LEU A 1 101 ? 14.04500 -5.52100 -13.99000 1.000 47.28472 99 LEU A N 1
ATOM 738 C CA . LEU A 1 101 ? 15.18000 -4.66600 -14.29700 1.000 47.10315 99 LEU A CA 1
ATOM 739 C C . LEU A 1 101 ? 15.01900 -3.94800 -15.63200 1.000 40.93223 99 LEU A C 1
ATOM 740 O O . LEU A 1 101 ? 15.69000 -2.94000 -15.87200 1.000 41.13625 99 LEU A O 1
ATOM 745 N N . LEU A 1 102 ? 14.16300 -4.46100 -16.51000 1.000 35.51874 100 LEU A N 1
ATOM 746 C CA . LEU A 1 102 ? 13.97700 -3.85400 -17.81900 1.000 37.31210 100 LEU A CA 1
ATOM 747 C C . LEU A 1 102 ? 13.47100 -2.41600 -17.72800 1.000 34.68411 100 LEU A C 1
ATOM 748 O O . LEU A 1 102 ? 13.80500 -1.59400 -18.59300 1.000 34.56849 100 LEU A O 1
ATOM 753 N N . ASN A 1 103 ? 12.64200 -2.09000 -16.73300 1.000 30.92390 101 ASN A N 1
ATOM 754 C CA . ASN A 1 103 ? 12.10500 -0.71000 -16.72000 1.000 36.47626 101 ASN A CA 1
ATOM 755 C C . ASN A 1 103 ? 13.21300 0.33200 -16.51500 1.000 31.45339 101 ASN A C 1
ATOM 756 O O . ASN A 1 103 ? 13.11900 1.47100 -17.01600 1.000 34.04883 101 ASN A O 1
ATOM 761 N N . ARG A 1 104 ? 14.28600 -0.04000 -15.82500 1.000 33.40841 102 ARG A N 1
ATOM 762 C CA . ARG A 1 104 ? 15.42200 0.86200 -15.72100 1.000 42.29236 102 ARG A CA 1
ATOM 763 C C . ARG A 1 104 ? 16.01000 1.14600 -17.09900 1.000 38.82545 102 ARG A C 1
ATOM 764 O O . ARG A 1 104 ? 16.42400 2.26300 -17.37500 1.000 37.17376 102 ARG A O 1
ATOM 772 N N . PHE A 1 105 ? 16.00900 0.15800 -17.99800 1.000 38.91172 103 PHE A N 1
ATOM 773 C CA . PHE A 1 105 ? 16.61100 0.36300 -19.31300 1.000 39.84194 103 PHE A CA 1
ATOM 774 C C . PHE A 1 105 ? 15.66100 0.95900 -20.34100 1.000 33.46466 103 PHE A C 1
ATOM 775 O O . PHE A 1 105 ? 16.11700 1.59100 -21.30500 1.000 36.20945 103 PHE A O 1
ATOM 783 N N . LEU A 1 106 ? 14.35300 0.75200 -20.17500 1.000 32.39658 104 LEU A N 1
ATOM 784 C CA . LEU A 1 106 ? 13.39500 1.52900 -20.93900 1.000 29.41995 104 LEU A CA 1
ATOM 785 C C . LEU A 1 106 ? 13.56100 3.01500 -20.61400 1.000 32.91136 104 LEU A C 1
ATOM 786 O O . LEU A 1 106 ? 13.57900 3.85000 -21.51200 1.000 35.45343 104 LEU A O 1
ATOM 791 N N . LEU A 1 107 ? 13.74100 3.34800 -19.33500 1.000 35.85994 105 LEU A N 1
ATOM 792 C CA . LEU A 1 107 ? 13.98800 4.72400 -18.94100 1.000 41.01049 105 LEU A CA 1
ATOM 793 C C . LEU A 1 107 ? 15.24200 5.29000 -19.60600 1.000 45.43786 105 LEU A C 1
ATOM 794 O O . LEU A 1 107 ? 15.27500 6.47400 -19.96300 1.000 41.06799 105 LEU A O 1
ATOM 799 N N . GLU A 1 108 ? 16.25900 4.46100 -19.82000 1.000 37.11884 106 GLU A N 1
ATOM 800 C CA . GLU A 1 108 ? 17.49800 4.93700 -20.44600 1.000 37.31736 106 GLU A CA 1
ATOM 801 C C . GLU A 1 108 ? 17.42300 4.98100 -21.97500 1.000 36.62441 106 GLU A C 1
ATOM 802 O O . GLU A 1 108 ? 18.33700 5.53400 -22.59900 1.000 40.40257 106 GLU A O 1
ATOM 808 N N . ALA A 1 109 ? 16.33300 4.49100 -22.57700 1.000 34.46533 107 ALA A N 1
ATOM 809 C CA . ALA A 1 109 ? 16.16700 4.46500 -24.02800 1.000 36.78078 107 ALA A CA 1
ATOM 810 C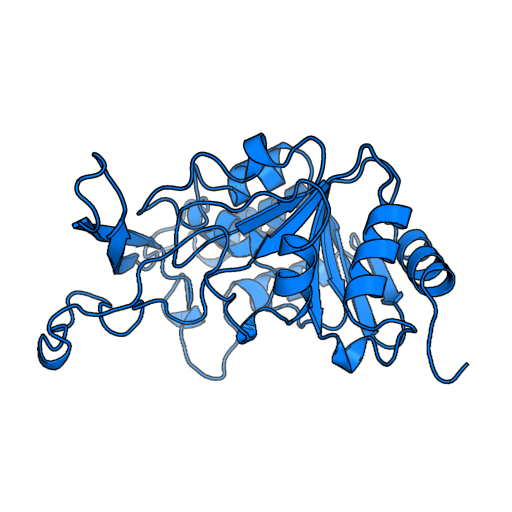 C . ALA A 1 109 ? 15.99800 5.88900 -24.55100 1.000 41.10272 107 ALA A C 1
ATOM 811 O O . ALA A 1 109 ? 15.54600 6.74900 -23.81100 1.000 37.75832 107 ALA A O 1
ATOM 813 N N . PRO A 1 110 ? 16.31400 6.14300 -25.82400 1.000 40.31729 108 PRO A N 1
ATOM 814 C CA . PRO A 1 110 ? 16.32100 7.52900 -26.30800 1.000 42.40814 108 PRO A CA 1
ATOM 815 C C . PRO A 1 110 ? 14.92200 8.13600 -26.28300 1.000 39.77827 108 PRO A C 1
ATOM 816 O O . PRO A 1 110 ? 13.94200 7.53300 -26.74300 1.000 36.07105 108 PRO A O 1
ATOM 820 N N . ASP A 1 111 ? 14.83400 9.30300 -25.65400 1.000 38.47156 109 ASP A N 1
ATOM 821 C CA . ASP A 1 111 ? 13.59500 10.09100 -25.63700 1.000 43.29111 109 ASP A CA 1
ATOM 822 C C . ASP A 1 111 ? 12.48500 9.40400 -24.84600 1.000 35.86737 109 ASP A C 1
ATOM 823 O O . ASP A 1 111 ? 11.31000 9.75800 -24.97900 1.000 32.68788 109 ASP A O 1
ATOM 828 N N . ALA A 1 112 ? 12.85500 8.48100 -23.95600 1.000 32.47893 110 ALA A N 1
ATOM 829 C CA . ALA A 1 112 ? 11.87300 7.88300 -23.06200 1.000 30.97532 110 ALA A CA 1
ATOM 830 C C . ALA A 1 112 ? 11.30600 8.95500 -22.14200 1.000 32.15445 110 ALA A C 1
ATOM 831 O O . ALA A 1 112 ? 11.95800 9.95400 -21.85400 1.000 33.41695 110 ALA A O 1
ATOM 833 N N . ARG A 1 113 ? 10.05000 8.76800 -21.72000 1.000 30.72778 111 ARG A N 1
ATOM 834 C CA . ARG A 1 113 ? 9.40600 9.69000 -20.79200 1.000 36.15915 111 ARG A CA 1
ATOM 835 C C . ARG A 1 113 ? 8.83100 8.87700 -19.64500 1.000 37.99099 111 ARG A C 1
ATOM 836 O O . ARG A 1 113 ? 8.61300 7.67100 -19.76800 1.000 31.10536 111 ARG A O 1
ATOM 844 N N . ARG A 1 114 ? 8.59300 9.54100 -18.52400 1.000 37.25277 112 ARG A N 1
ATOM 845 C CA . ARG A 1 114 ? 8.14000 8.85600 -17.32000 1.000 37.58141 112 ARG A CA 1
ATOM 846 C C . ARG A 1 114 ? 6.96700 9.61800 -16.74200 1.000 36.69492 112 ARG A C 1
ATOM 847 O O . ARG A 1 114 ? 6.96300 10.84500 -16.75800 1.000 35.43547 112 ARG A O 1
ATOM 855 N N . SER A 1 115 ? 5.97700 8.88800 -16.24200 1.000 30.93219 113 SER A N 1
ATOM 856 C CA . SER A 1 115 ? 4.79500 9.54600 -15.70400 1.000 40.87492 113 SER A CA 1
ATOM 857 C C . SER A 1 115 ? 5.03800 10.00000 -14.26100 1.000 43.43639 113 SER A C 1
ATOM 858 O O . SER A 1 115 ? 5.91000 9.48700 -13.55500 1.000 42.15404 113 SER A O 1
ATOM 861 N N . ALA A 1 116 ? 4.25500 10.98800 -13.82500 1.000 41.21159 114 ALA A N 1
ATOM 862 C CA . ALA A 1 116 ? 4.52800 11.69100 -12.57100 1.000 43.74676 114 ALA A CA 1
ATOM 863 C C . ALA A 1 116 ? 3.85200 11.07600 -11.34600 1.000 42.45266 114 ALA A C 1
ATOM 864 O O . ALA A 1 116 ? 4.04200 11.59700 -10.24000 1.000 42.30226 114 ALA A O 1
ATOM 866 N N . HIS A 1 117 ? 3.04400 10.02400 -11.50100 1.000 41.73714 115 HIS A N 1
ATOM 867 C CA . HIS A 1 117 ? 2.45800 9.33900 -10.33500 1.000 42.78379 115 HIS A CA 1
ATOM 868 C C . HIS A 1 117 ? 3.55700 8.50200 -9.70700 1.000 38.98254 115 HIS A C 1
ATOM 869 O O . HIS A 1 117 ? 3.97300 7.51700 -10.31100 1.000 40.27686 115 HIS A O 1
ATOM 876 N N . PRO A 1 118 ? 4.09800 8.86600 -8.54800 1.000 48.39476 116 PRO A N 1
ATOM 877 C CA . PRO A 1 118 ? 5.29800 8.14400 -8.08500 1.000 47.86996 116 PRO A CA 1
ATOM 878 C C . PRO A 1 118 ? 5.03900 6.67200 -7.81600 1.000 48.14284 116 PRO A C 1
ATOM 879 O O . PRO A 1 118 ? 5.83400 5.81900 -8.23500 1.000 51.31475 116 PRO A O 1
ATOM 883 N N . ASP A 1 119 ? 3.93400 6.33600 -7.15300 1.000 43.77385 117 ASP A N 1
ATOM 884 C CA . ASP A 1 119 ? 3.73100 4.92400 -6.85000 1.000 47.20164 117 ASP A CA 1
ATOM 885 C C . ASP A 1 119 ? 3.33700 4.11500 -8.08700 1.000 45.56406 117 ASP A C 1
ATOM 886 O O . ASP A 1 119 ? 3.70600 2.94000 -8.19300 1.000 43.69860 117 ASP A O 1
ATOM 891 N N . ALA A 1 120 ? 2.62500 4.71200 -9.04200 1.000 45.05867 118 ALA A N 1
ATOM 892 C CA . ALA A 1 120 ? 2.15400 3.97800 -10.21400 1.000 38.29344 118 ALA A CA 1
ATOM 893 C C . ALA A 1 120 ? 2.91700 4.36900 -11.46900 1.000 33.27879 118 ALA A C 1
ATOM 894 O O . ALA A 1 120 ? 2.47500 4.08400 -12.57500 1.000 29.34101 118 ALA A O 1
ATOM 896 N N . SER A 1 121 ? 4.06700 5.01100 -11.30800 1.000 35.75048 119 SER A N 1
ATOM 897 C CA . SER A 1 121 ? 4.79500 5.59800 -12.42400 1.000 33.31773 119 SER A CA 1
ATOM 898 C C . SER A 1 121 ? 4.97100 4.64900 -13.60600 1.000 32.75111 119 SER A C 1
ATOM 899 O O . SER A 1 121 ? 5.31000 3.46200 -13.45100 1.000 36.23763 119 SER A O 1
ATOM 902 N N . MET A 1 122 ? 4.77100 5.18500 -14.80100 1.000 30.84409 120 MET A N 1
ATOM 903 C CA . MET A 1 122 ? 4.89800 4.42600 -16.03700 1.000 30.32545 120 MET A CA 1
ATOM 904 C C . MET A 1 122 ? 6.00400 5.03000 -16.88800 1.000 30.22541 120 MET A C 1
ATOM 905 O O . MET A 1 122 ? 6.22200 6.23200 -16.84800 1.000 37.29554 120 MET A O 1
ATOM 910 N N . VAL A 1 123 ? 6.69200 4.19100 -17.66800 1.000 28.23010 121 VAL A N 1
ATOM 911 C CA . VAL A 1 123 ? 7.70800 4.65900 -18.60100 1.000 29.83850 121 VAL A CA 1
ATOM 912 C C . VAL A 1 123 ? 7.17600 4.30400 -19.97800 1.000 29.62112 121 VAL A C 1
ATOM 913 O O . VAL A 1 123 ? 6.57100 3.23100 -20.15700 1.000 26.58068 121 VAL A O 1
ATOM 917 N N . ALA A 1 124 ? 7.36700 5.20300 -20.94600 1.000 26.60874 122 ALA A N 1
ATOM 918 C CA . ALA A 1 124 ? 6.99300 4.95800 -22.34700 1.000 24.43784 122 ALA A CA 1
ATOM 919 C C . ALA A 1 124 ? 7.99300 5.61000 -23.30000 1.000 25.86820 122 ALA A C 1
ATOM 920 O O . ALA A 1 124 ? 8.58400 6.66100 -22.99200 1.000 26.96185 122 ALA A O 1
ATOM 922 N N . VAL A 1 125 ? 8.14400 5.00400 -24.48000 1.000 25.06315 123 VAL A N 1
ATOM 923 C CA . VAL A 1 125 ? 9.18400 5.40900 -25.43600 1.000 26.24505 123 VAL A CA 1
ATOM 924 C C . VAL A 1 125 ? 8.66600 5.18300 -26.83500 1.000 25.88057 123 VAL A C 1
ATOM 925 O O . VAL A 1 125 ? 8.39100 4.02600 -27.20200 1.000 25.04116 123 VAL A O 1
ATOM 929 N N . GLY A 1 126 ? 8.64200 6.25000 -27.65500 1.000 26.83950 124 GLY A N 1
ATOM 930 C CA . GLY A 1 126 ? 8.07300 6.17400 -28.97900 1.000 27.20510 124 GLY A CA 1
ATOM 931 C C . GLY A 1 126 ? 7.04600 7.28400 -29.19300 1.000 35.85722 124 GLY A C 1
ATOM 932 O O . GLY A 1 126 ? 6.83600 8.12400 -28.31600 1.000 27.30416 124 GLY A O 1
ATOM 933 N N . PRO A 1 127 ? 6.38500 7.28400 -30.34900 1.000 31.64806 125 PRO A N 1
ATOM 934 C CA . PRO A 1 127 ? 5.44600 8.40000 -30.66100 1.000 27.95598 125 PRO A CA 1
ATOM 935 C C . PRO A 1 127 ? 4.41500 8.65000 -29.58400 1.000 27.10037 125 PRO A C 1
ATOM 936 O O . PRO A 1 127 ? 3.94600 9.79600 -29.46400 1.000 30.09186 125 PRO A O 1
ATOM 940 N N . LEU A 1 128 ? 3.95700 7.62700 -28.86900 1.000 25.66007 126 LEU A N 1
ATOM 941 C CA . LEU A 1 128 ? 2.86500 7.82100 -27.91800 1.000 25.05386 126 LEU A CA 1
ATOM 942 C C . LEU A 1 128 ? 3.39000 8.13100 -26.52800 1.000 25.13247 126 LEU A C 1
ATOM 943 O O . LEU A 1 128 ? 2.62500 8.13700 -25.57700 1.000 25.36063 126 LEU A O 1
ATOM 948 N N . ALA A 1 129 ? 4.67000 8.51300 -26.39100 1.000 25.97581 127 ALA A N 1
ATOM 949 C CA . ALA A 1 129 ? 5.25000 8.52800 -25.04000 1.000 26.13221 127 ALA A CA 1
ATOM 950 C C . ALA A 1 129 ? 4.57100 9.56200 -24.12700 1.000 26.91895 127 ALA A C 1
ATOM 951 O O . ALA A 1 129 ? 4.28300 9.25900 -22.96500 1.000 28.70279 127 ALA A O 1
ATOM 953 N N . ALA A 1 130 ? 4.46500 10.82900 -24.57500 1.000 28.28534 128 ALA A N 1
ATOM 954 C CA . ALA A 1 130 ? 3.81100 11.86000 -23.75100 1.000 31.51080 128 ALA A CA 1
ATOM 955 C C . ALA A 1 130 ? 2.30700 11.57800 -23.61800 1.000 28.94102 128 ALA A C 1
ATOM 956 O O . ALA A 1 130 ? 1.72200 11.72600 -22.53600 1.000 29.49832 128 ALA A O 1
ATOM 958 N N . THR A 1 131 ? 1.67400 11.19200 -24.72100 1.000 29.37925 129 THR A N 1
ATOM 959 C CA . THR A 1 131 ? 0.25900 10.76800 -24.67000 1.000 28.44086 129 THR A CA 1
ATOM 960 C C . THR A 1 131 ? 0.02200 9.74900 -23.54200 1.000 36.11350 129 THR A C 1
ATOM 961 O O . THR A 1 131 ? -0.91600 9.88600 -22.74700 1.000 32.70708 129 THR A O 1
ATOM 965 N N . LEU A 1 132 ? 0.89900 8.74600 -23.42400 1.000 30.35696 130 LEU A N 1
ATOM 966 C CA . LEU A 1 132 ? 0.67400 7.72300 -22.41400 1.000 30.72540 130 LEU A CA 1
ATOM 967 C C . LEU A 1 132 ? 0.98000 8.23000 -21.00800 1.000 36.58489 130 LEU A C 1
ATOM 968 O O . LEU A 1 132 ? 0.19200 7.95700 -20.07400 1.000 32.44891 130 LEU A O 1
ATOM 973 N N . THR A 1 133 ? 2.07300 9.01200 -20.84100 1.000 30.86029 131 THR A N 1
ATOM 974 C CA . THR A 1 133 ? 2.57300 9.32800 -19.50800 1.000 27.49586 131 THR A CA 1
ATOM 975 C C . THR A 1 133 ? 1.95200 10.57000 -18.8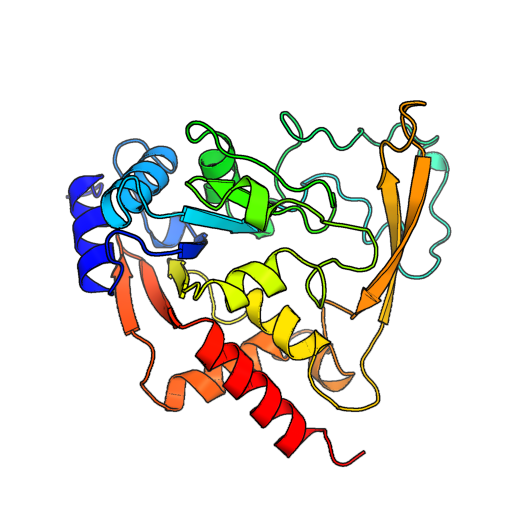6600 1.000 30.61670 131 THR A C 1
ATOM 976 O O . THR A 1 133 ? 2.22300 10.82600 -17.68200 1.000 33.84725 131 THR A O 1
ATOM 980 N N . GLU A 1 134 ? 1.14900 11.35400 -19.60300 1.000 32.17165 132 GLU A N 1
ATOM 981 C CA . GLU A 1 134 ? 0.47800 12.53100 -19.04300 1.000 33.94875 132 GLU A CA 1
ATOM 982 C C . GLU A 1 134 ? -0.98500 12.52700 -19.48200 1.000 39.39406 132 GLU A C 1
ATOM 983 O O . GLU A 1 134 ? -1.26100 12.33900 -20.68000 1.000 40.33526 132 GLU A O 1
ATOM 989 N N . PRO A 1 135 ? -1.94700 12.81200 -18.57700 1.000 33.90357 133 PRO A N 1
ATOM 990 C CA . PRO A 1 135 ? -1.74500 13.07600 -17.15300 1.000 37.04430 133 PRO A CA 1
ATOM 991 C C . PRO A 1 135 ? -1.64600 11.80900 -16.31700 1.000 37.88535 133 PRO A C 1
ATOM 992 O O . PRO A 1 135 ? -1.96200 10.71000 -16.80600 1.000 36.97668 133 PRO A O 1
ATOM 996 N N . HIS A 1 136 ? -1.17700 11.91400 -15.07700 1.000 34.13262 134 HIS A N 1
ATOM 997 C CA . HIS A 1 136 ? -1.10700 10.70200 -14.23600 1.000 33.38364 134 HIS A CA 1
ATOM 998 C C . HIS A 1 136 ? -1.23300 11.19500 -12.79700 1.000 39.64041 134 HIS A C 1
ATOM 999 O O . HIS A 1 136 ? -0.23800 11.50300 -12.14400 1.000 42.61612 134 HIS A O 1
ATOM 1006 N N . ARG A 1 137 ? -2.47300 11.28900 -12.33300 1.000 41.12959 135 ARG A N 1
ATOM 1007 C CA . ARG A 1 137 ? -2.79600 11.95600 -11.08300 1.000 40.07499 135 ARG A CA 1
ATOM 1008 C C . ARG A 1 137 ? -3.03700 10.97300 -9.95000 1.000 43.00276 135 ARG A C 1
ATOM 1009 O O . ARG A 1 137 ? -3.44000 9.82100 -10.15300 1.000 41.42542 135 ARG A O 1
ATOM 1017 N N . LEU A 1 138 ? -2.79900 11.46100 -8.73500 1.000 45.21385 136 LEU A N 1
ATOM 1018 C CA . LEU A 1 138 ? -3.23600 10.72900 -7.55900 1.000 50.02272 136 LEU A CA 1
ATOM 1019 C C . LEU A 1 138 ? -4.73400 10.46300 -7.63700 1.000 51.10551 136 LEU A C 1
ATOM 1020 O O . LEU A 1 138 ? -5.51600 11.36300 -7.94300 1.000 46.79157 136 LEU A O 1
ATOM 1025 N N . GLY A 1 139 ? -5.13800 9.22100 -7.33100 1.000 48.69789 137 GLY A N 1
ATOM 1026 C CA . GLY A 1 139 ? -6.50900 8.79800 -7.50600 1.000 44.87964 137 GLY A CA 1
ATOM 1027 C C . GLY A 1 139 ? -6.82500 8.27000 -8.89000 1.000 43.66082 137 GLY A C 1
ATOM 1028 O O . GLY A 1 139 ? -7.96800 7.87500 -9.15000 1.000 45.39525 137 GLY A O 1
ATOM 1029 N N . GLN A 1 140 ? -5.86100 8.28300 -9.79500 1.000 37.98006 138 GLN A N 1
ATOM 1030 C CA . GLN A 1 140 ? -6.02300 7.76000 -11.14000 1.000 37.33453 138 GLN A CA 1
ATOM 1031 C C . GLN A 1 140 ? -4.82600 6.89400 -11.46000 1.000 38.31523 138 GLN A C 1
ATOM 1032 O O . GLN A 1 140 ? -4.15900 7.04600 -12.48400 1.000 36.98282 138 GLN A O 1
ATOM 1038 N N . ALA A 1 141 ? -4.52200 5.97500 -10.54200 1.000 40.62867 139 ALA A N 1
ATOM 1039 C CA . ALA A 1 141 ? -3.31300 5.17100 -10.67400 1.000 45.45690 139 ALA A CA 1
ATOM 1040 C C . ALA A 1 141 ? -3.37700 4.25400 -11.89400 1.000 40.67236 139 ALA A C 1
ATOM 1041 O O . ALA A 1 141 ? -2.49200 4.28900 -12.76600 1.000 31.97028 139 ALA A O 1
ATOM 1043 N N . LEU A 1 142 ? -4.40500 3.40500 -11.96500 1.000 31.81526 140 LEU A N 1
ATOM 1044 C CA . LEU A 1 142 ? -4.46800 2.38900 -12.99600 1.000 27.21199 140 LEU A CA 1
ATOM 1045 C C . LEU A 1 142 ? -5.82500 2.33900 -13.68000 1.000 34.48984 140 LEU A C 1
ATOM 1046 O O . LEU A 1 142 ? -6.02900 1.47700 -14.53500 1.000 37.66647 140 LEU A O 1
ATOM 1051 N N . GLY A 1 143 ? -6.77200 3.18800 -13.28900 1.000 29.12918 141 GLY A N 1
ATOM 1052 C CA . GLY A 1 143 ? -8.12000 3.09000 -13.81400 1.000 28.40371 141 GLY A CA 1
ATOM 1053 C C . GLY A 1 143 ? -8.46800 4.17100 -14.82800 1.000 33.50163 141 GLY A C 1
ATOM 1054 O O . GLY A 1 143 ? -7.65600 4.46400 -15.71300 1.000 32.22973 141 GLY A O 1
ATOM 1055 N N . GLU A 1 144 ? -9.64000 4.79700 -14.70300 1.000 32.46305 142 GLU A N 1
ATOM 1056 C CA . GLU A 1 144 ? -10.02100 5.84100 -15.63300 1.000 34.33390 142 GLU A CA 1
ATOM 1057 C C . GLU A 1 144 ? -9.09400 7.04600 -15.47700 1.000 37.36430 142 GLU A C 1
ATOM 1058 O O . GLU A 1 144 ? -8.73700 7.43900 -14.36500 1.000 34.09818 142 GLU A O 1
ATOM 1064 N N . GLY A 1 145 ? -8.67000 7.60300 -16.60300 1.000 39.52406 143 GLY A N 1
ATOM 1065 C CA . GLY A 1 145 ? -7.73800 8.71700 -16.59600 1.000 45.42746 143 GLY A CA 1
ATOM 1066 C C . GLY A 1 145 ? -6.28200 8.33700 -16.51400 1.000 42.31825 143 GLY A C 1
ATOM 1067 O O . GLY A 1 145 ? -5.41200 9.21400 -16.68400 1.000 38.13922 143 GLY A O 1
ATOM 1068 N N . SER A 1 146 ? -5.97500 7.07000 -16.30100 1.000 32.03864 144 SER A N 1
ATOM 1069 C CA . SER A 1 146 ? -4.60200 6.63700 -16.08300 1.000 35.37379 144 SER A CA 1
ATOM 1070 C C . SER A 1 146 ? -3.92800 6.36800 -17.41100 1.000 27.18183 144 SER A C 1
ATOM 1071 O O . SER A 1 146 ? -4.58200 6.22400 -18.43000 1.000 25.60569 144 SER A O 1
ATOM 1074 N N . PRO A 1 147 ? -2.60400 6.26300 -17.44000 1.000 30.63625 145 PRO A N 1
ATOM 1075 C CA . PRO A 1 147 ? -1.95300 5.73500 -18.65600 1.000 32.42220 145 PRO A CA 1
ATOM 1076 C C . PRO A 1 147 ? -2.50100 4.38300 -19.15800 1.000 28.40406 145 PRO A C 1
ATOM 1077 O O . PRO A 1 147 ? -2.42700 4.13500 -20.37700 1.000 22.23815 145 PRO A O 1
ATOM 1081 N N . LEU A 1 148 ? -3.03800 3.51700 -18.27700 1.000 28.91320 146 LEU A N 1
ATOM 1082 C CA . LEU A 1 148 ? -3.59400 2.22700 -18.72800 1.000 31.75885 146 LEU A CA 1
ATOM 1083 C C . LEU A 1 148 ? -4.81400 2.44300 -19.61600 1.000 31.81906 146 LEU A C 1
ATOM 1084 O O . LEU A 1 148 ? -5.00600 1.73100 -20.62400 1.000 26.51088 146 LEU A O 1
ATOM 1089 N N . GLU A 1 149 ? -5.64000 3.43500 -19.26800 1.000 28.30454 147 GLU A N 1
ATOM 1090 C CA . GLU A 1 149 ? -6.82500 3.69000 -20.08500 1.000 32.65287 147 GLU A CA 1
ATOM 1091 C C . GLU A 1 149 ? -6.41600 4.08700 -21.49300 1.000 32.67241 147 GLU A C 1
ATOM 1092 O O . GLU A 1 149 ? -7.02700 3.64800 -22.47300 1.000 28.31669 147 GLU A O 1
ATOM 1098 N N . ARG A 1 150 ? -5.35300 4.89200 -21.62300 1.000 30.72410 148 ARG A N 1
ATOM 1099 C CA . ARG A 1 150 ? -4.95200 5.31100 -22.95900 1.000 25.25160 148 ARG A CA 1
ATOM 1100 C C . ARG A 1 150 ? -4.20000 4.21100 -23.68000 1.000 21.35726 148 ARG A C 1
ATOM 1101 O O . ARG A 1 150 ? -4.26300 4.12900 -24.91100 1.000 25.22348 148 ARG A O 1
ATOM 1109 N N . PHE A 1 151 ? -3.46000 3.39500 -22.94400 1.000 21.73758 149 PHE A N 1
ATOM 1110 C CA . PHE A 1 151 ? -2.79700 2.22200 -23.52900 1.000 22.34729 149 PHE A CA 1
ATOM 1111 C C . PHE A 1 151 ? -3.83500 1.29900 -24.17200 1.000 24.05979 149 PHE A C 1
ATOM 1112 O O . PHE A 1 151 ? -3.67000 0.87500 -25.32800 1.000 21.66973 149 PHE A O 1
ATOM 1120 N N . VAL A 1 152 ? -4.95600 1.06400 -23.47200 1.000 23.39424 150 VAL A N 1
ATOM 1121 C CA . VAL A 1 152 ? -6.06000 0.25400 -24.04100 1.000 24.46783 150 VAL A CA 1
ATOM 1122 C C . VAL A 1 152 ? -6.69200 0.96600 -25.22700 1.000 28.93349 150 VAL A C 1
ATOM 1123 O O . VAL A 1 152 ? -6.88300 0.36100 -26.28500 1.000 23.10658 150 VAL A O 1
ATOM 1127 N N . GLY A 1 153 ? -6.99900 2.29000 -25.07800 1.000 21.18467 151 GLY A N 1
ATOM 1128 C CA . GLY A 1 153 ? -7.63200 3.01900 -26.17700 1.000 25.25879 151 GLY A CA 1
ATOM 1129 C C . GLY A 1 153 ? -6.79800 3.10000 -27.44600 1.000 29.20810 151 GLY A C 1
ATOM 1130 O O . GLY A 1 153 ? -7.33900 3.21900 -28.54900 1.000 28.58418 151 GLY A O 1
ATOM 1131 N N . HIS A 1 154 ? -5.47300 3.03100 -27.32900 1.000 27.22488 152 HIS A N 1
ATOM 1132 C CA . HIS A 1 154 ? -4.60200 3.06500 -28.49100 1.000 23.12123 152 HIS A CA 1
ATOM 1133 C C . HIS A 1 154 ? -4.26400 1.65700 -29.01000 1.000 23.43335 152 HIS A C 1
ATOM 1134 O O . HIS A 1 154 ? -3.36700 1.50800 -29.83500 1.000 27.55896 152 HIS A O 1
ATOM 1141 N N . GLY A 1 155 ? -4.97800 0.64900 -28.56700 1.000 25.15519 153 GLY A N 1
ATOM 1142 C CA . GLY A 1 155 ? -4.79100 -0.67300 -29.13200 1.000 25.33972 153 GLY A CA 1
ATOM 1143 C C . GLY A 1 155 ? -3.51400 -1.36200 -28.66400 1.000 22.15706 153 GLY A C 1
ATOM 1144 O O . GLY A 1 155 ? -2.85100 -2.02600 -29.46400 1.000 21.57134 153 GLY A O 1
ATOM 1145 N N . GLY A 1 156 ? -3.11800 -1.17300 -27.41200 1.000 20.91154 154 GLY A N 1
ATOM 1146 C CA . GLY A 1 156 ? -1.87400 -1.76100 -26.95800 1.000 22.67891 154 GLY A CA 1
ATOM 1147 C C . GLY A 1 156 ? -1.93900 -3.28700 -26.85700 1.000 19.92474 154 GLY A C 1
ATOM 1148 O O . GLY A 1 156 ? -3.00100 -3.91500 -26.83900 1.000 20.16121 154 GLY A O 1
ATOM 1149 N N . LYS A 1 157 ? -0.76300 -3.90200 -26.85300 1.000 19.28148 155 LYS A N 1
ATOM 1150 C CA . LYS A 1 157 ? -0.61800 -5.34500 -26.62700 1.000 20.41090 155 LYS A CA 1
ATOM 1151 C C . LYS A 1 157 ? 0.23900 -5.55400 -25.38400 1.000 24.42892 155 LYS A C 1
ATOM 1152 O O . LYS A 1 157 ? 1.12400 -4.74200 -25.07500 1.000 21.49482 155 LYS A O 1
ATOM 1158 N N . VAL A 1 158 ? -0.07200 -6.59300 -24.62000 1.000 19.30483 156 VAL A N 1
ATOM 1159 C CA . VAL A 1 158 ? 0.67500 -6.87700 -23.40600 1.000 18.45787 156 VAL A CA 1
ATOM 1160 C C . VAL A 1 158 ? 1.64100 -8.01500 -23.72000 1.000 23.72126 156 VAL A C 1
ATOM 1161 O O . VAL A 1 158 ? 1.23700 -9.09700 -24.19600 1.000 21.48825 156 VAL A O 1
ATOM 1165 N N . LEU A 1 159 ? 2.90900 -7.77100 -23.44000 1.000 19.20152 157 LEU A N 1
ATOM 1166 C CA . LEU A 1 159 ? 3.96700 -8.76200 -23.66800 1.000 22.03506 157 LEU A CA 1
ATOM 1167 C C . LEU A 1 159 ? 4.49600 -9.24800 -22.32900 1.000 21.65935 157 LEU A C 1
ATOM 1168 O O . LEU A 1 159 ? 5.02200 -8.44200 -21.55800 1.000 23.64301 157 LEU A O 1
ATOM 1173 N N . LEU A 1 160 ? 4.36400 -10.56000 -22.03900 1.000 21.17739 158 LEU A N 1
ATOM 1174 C CA . LEU A 1 160 ? 4.99600 -11.15500 -20.86800 1.000 26.91656 158 LEU A CA 1
ATOM 1175 C C . LEU A 1 160 ? 6.21700 -11.92000 -21.36400 1.000 25.50658 158 LEU A C 1
ATOM 1176 O O . LEU A 1 160 ? 6.08200 -12.82600 -22.19100 1.000 25.33928 158 LEU A O 1
ATOM 1181 N N . LEU A 1 161 ? 7.40500 -11.53900 -20.88200 1.000 27.47651 159 LEU A N 1
ATOM 1182 C CA . LEU A 1 161 ? 8.66300 -12.22000 -21.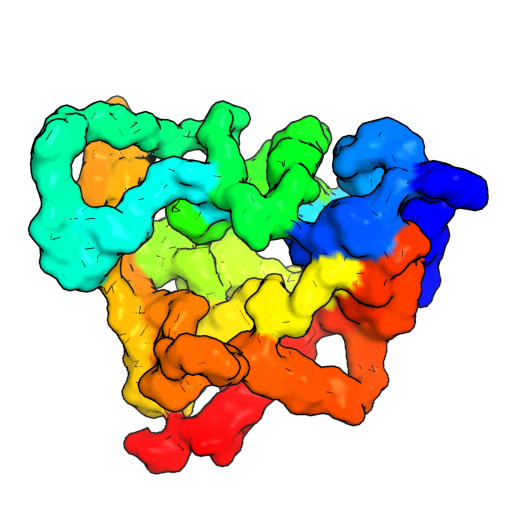23600 1.000 27.62831 159 LEU A CA 1
ATOM 1183 C C . LEU A 1 161 ? 9.12500 -12.97500 -20.00500 1.000 30.45027 159 LEU A C 1
ATOM 1184 O O . LEU A 1 161 ? 9.91600 -12.44900 -19.22300 1.000 30.95669 159 LEU A O 1
ATOM 1189 N N . GLY A 1 162 ? 8.63900 -14.21200 -19.85300 1.000 32.05369 160 GLY A N 1
ATOM 1190 C CA . GLY A 1 162 ? 8.88500 -15.04000 -18.67700 1.000 33.05661 160 GLY A CA 1
ATOM 1191 C C . GLY A 1 162 ? 8.21400 -14.56000 -17.40700 1.000 39.92843 160 GLY A C 1
ATOM 1192 O O . GLY A 1 162 ? 8.45000 -15.14400 -16.36100 1.000 38.45968 160 GLY A O 1
ATOM 1193 N N . ALA A 1 163 ? 7.36400 -13.47900 -17.45500 1.000 38.02837 161 ALA A N 1
ATOM 1194 C CA . ALA A 1 163 ? 6.70600 -13.04100 -16.22900 1.000 36.77506 161 ALA A CA 1
ATOM 1195 C C . ALA A 1 163 ? 5.39500 -13.82000 -16.05900 1.000 32.82948 161 ALA A C 1
ATOM 1196 O O . ALA A 1 163 ? 4.82600 -14.28700 -17.04100 1.000 30.03785 161 ALA A O 1
ATOM 1198 N N . PRO A 1 164 ? 4.91900 -14.01800 -14.83700 1.000 35.36411 162 PRO A N 1
ATOM 1199 C CA . PRO A 1 164 ? 3.71900 -14.84800 -14.65000 1.000 37.63990 162 PRO A CA 1
ATOM 1200 C C . PRO A 1 164 ? 2.45000 -14.07600 -15.02700 1.000 35.08046 162 PRO A C 1
ATOM 1201 O O . PRO A 1 164 ? 2.44800 -12.84800 -15.19500 1.000 29.74689 162 PRO A O 1
ATOM 1205 N N . LEU A 1 165 ? 1.34600 -14.83400 -15.16800 1.000 32.08728 163 LEU A N 1
ATOM 1206 C CA . LEU A 1 165 ? 0.09100 -14.22500 -15.57900 1.000 35.88780 163 LEU A CA 1
ATOM 1207 C C . LEU A 1 165 ? -0.39900 -13.15500 -14.58900 1.000 35.60957 163 LEU A C 1
ATOM 1208 O O . LEU A 1 165 ? -1.10700 -12.22500 -14.99500 1.000 32.80325 163 LEU A O 1
ATOM 1213 N N . ASP A 1 166 ? -0.03800 -13.26000 -13.29800 1.000 33.83408 164 ASP A N 1
ATOM 1214 C CA . ASP A 1 166 ? -0.45400 -12.22800 -12.35400 1.000 38.87013 164 ASP A CA 1
ATOM 1215 C C . ASP A 1 166 ? 0.22500 -10.87900 -12.60000 1.000 42.36917 164 ASP A C 1
ATOM 1216 O O . ASP A 1 166 ? -0.15000 -9.89500 -11.94500 1.000 35.75551 164 ASP A O 1
ATOM 1221 N N . SER A 1 167 ? 1.19500 -10.77600 -13.50500 1.000 38.78474 165 SER A N 1
ATOM 1222 C CA A SER A 1 167 ? 1.82100 -9.48500 -13.74700 0.500 36.37997 165 SER A CA 1
ATOM 1223 C CA B SER A 1 167 ? 1.84100 -9.50100 -13.77600 0.500 36.44342 165 SER A CA 1
ATOM 1224 C C . SER A 1 167 ? 1.13600 -8.69000 -14.87200 1.000 36.92062 165 SER A C 1
ATOM 1225 O O . SER A 1 167 ? 1.69100 -7.67400 -15.31700 1.000 34.67265 165 SER A O 1
ATOM 1230 N N . VAL A 1 168 ? -0.06300 -9.11700 -15.33200 1.000 34.30281 166 VAL A N 1
ATOM 1231 C CA . VAL A 1 168 ? -0.77200 -8.41300 -16.42100 1.000 31.81189 166 VAL A CA 1
ATOM 1232 C C . VAL A 1 168 ? -1.46000 -7.14400 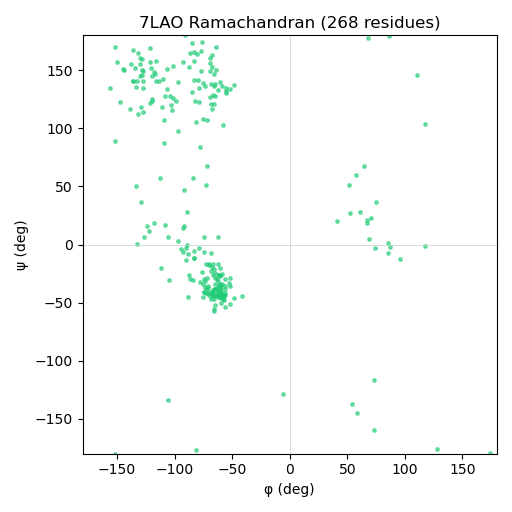-15.90400 1.000 30.13022 166 VAL A C 1
ATOM 1233 O O . VAL A 1 168 ? -2.67200 -7.11600 -15.62200 1.000 30.30837 166 VAL A O 1
ATOM 1237 N N . THR A 1 169 ? -0.68800 -6.05900 -15.83000 1.000 23.83024 167 THR A N 1
ATOM 1238 C CA . THR A 1 169 ? -1.14300 -4.86200 -15.12800 1.000 28.00681 167 THR A CA 1
ATOM 1239 C C . THR A 1 169 ? -2.38800 -4.25100 -15.75500 1.000 21.97827 167 THR A C 1
ATOM 1240 O O . THR A 1 169 ? -3.22500 -3.66000 -15.05200 1.000 25.97337 167 THR A O 1
ATOM 1244 N N . VAL A 1 170 ? -2.55500 -4.38400 -17.06400 1.000 22.26235 168 VAL A N 1
ATOM 1245 C CA . VAL A 1 170 ? -3.74600 -3.78200 -17.66800 1.000 24.68343 168 VAL A CA 1
ATOM 1246 C C . VAL A 1 170 ? -5.05100 -4.34500 -17.10300 1.000 33.75373 168 VAL A C 1
ATOM 1247 O O . VAL A 1 170 ? -6.10700 -3.69800 -17.22700 1.000 31.34763 168 VAL A O 1
ATOM 1251 N N . LEU A 1 171 ? -5.02700 -5.54100 -16.48300 1.000 29.75166 169 LEU A N 1
ATOM 1252 C CA . LEU A 1 171 ? -6.27100 -6.04700 -15.92000 1.000 28.37568 169 LEU A CA 1
ATOM 1253 C C . LEU A 1 171 ? -6.67200 -5.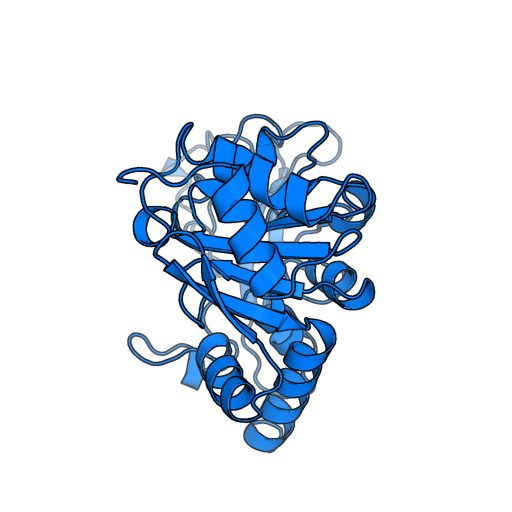27800 -14.66500 1.000 26.30751 169 LEU A C 1
ATOM 1254 O O . LEU A 1 171 ? -7.82000 -5.38700 -14.23500 1.000 26.19077 169 LEU A O 1
ATOM 1259 N N . HIS A 1 172 ? -5.76400 -4.52900 -14.05200 1.000 24.99976 170 HIS A N 1
ATOM 1260 C CA . HIS A 1 172 ? -6.20100 -3.58500 -13.02300 1.000 30.76882 170 HIS A CA 1
ATOM 1261 C C . HIS A 1 172 ? -7.11400 -2.49800 -13.59800 1.000 26.84833 170 HIS A C 1
ATOM 1262 O O . HIS A 1 172 ? -7.97600 -1.97700 -12.88400 1.000 27.37883 170 HIS A O 1
ATOM 1269 N N . TYR A 1 173 ? -6.94000 -2.12500 -14.87300 1.000 23.73011 171 TYR A N 1
ATOM 1270 C CA . TYR A 1 173 ? -7.86900 -1.17000 -15.47300 1.000 33.58129 171 TYR A CA 1
ATOM 1271 C C . TYR A 1 173 ? -9.27000 -1.78400 -15.62200 1.000 32.19173 171 TYR A C 1
ATOM 1272 O O . TYR A 1 173 ? -10.28100 -1.13200 -15.32100 1.000 29.78350 171 TYR A O 1
ATOM 1281 N N . ALA A 1 174 ? -9.34600 -3.05300 -16.05200 1.000 26.56057 172 ALA A N 1
ATOM 1282 C CA . ALA A 1 174 ? -10.63200 -3.76500 -16.09800 1.000 23.69384 172 ALA A CA 1
ATOM 1283 C C . ALA A 1 174 ? -11.28500 -3.81400 -14.73100 1.000 26.62501 172 ALA A C 1
ATOM 1284 O O . ALA A 1 174 ? -12.50300 -3.63500 -14.60700 1.000 30.79472 172 ALA A O 1
ATOM 1286 N N . GLU A 1 175 ? -10.50100 -4.09700 -13.69000 1.000 27.18389 173 GLU A N 1
ATOM 1287 C CA . GLU A 1 175 ? -11.05000 -4.03500 -12.33900 1.000 32.58482 173 GLU A CA 1
ATOM 1288 C C . GLU A 1 175 ? -11.65000 -2.66900 -12.05700 1.000 32.17760 173 GLU A C 1
ATOM 1289 O O . GLU A 1 175 ? -12.68000 -2.56200 -11.38100 1.000 33.75848 173 GLU A O 1
ATOM 1295 N N . ALA A 1 176 ? -11.02200 -1.61000 -12.54800 1.000 35.73752 174 ALA A N 1
ATOM 1296 C CA . ALA A 1 176 ? -11.49600 -0.29100 -12.15000 1.000 37.77332 174 ALA A CA 1
ATOM 1297 C C . ALA A 1 176 ? -12.81900 0.03500 -12.83600 1.000 38.06755 174 ALA A C 1
ATOM 1298 O O . ALA A 1 176 ? -13.72500 0.58800 -12.20200 1.000 36.58923 174 ALA A O 1
ATOM 1300 N N . ILE A 1 177 ? -12.99500 -0.38500 -14.09700 1.000 35.57770 175 ILE A N 1
ATOM 1301 C CA . ILE A 1 177 ? -14.20200 -0.03000 -14.84700 1.000 33.65960 175 ILE A CA 1
ATOM 1302 C C . ILE A 1 177 ? -15.31900 -1.06600 -14.74100 1.000 37.30584 175 ILE A C 1
ATOM 1303 O O . ILE A 1 177 ? -16.44100 -0.79100 -15.20800 1.000 40.41571 175 ILE A O 1
ATOM 1308 N N . ALA A 1 178 ? -15.07800 -2.22300 -14.11100 1.000 34.45217 176 ALA A N 1
ATOM 1309 C CA . ALA A 1 178 ? -16.09200 -3.29100 -14.05100 1.000 37.71250 176 ALA A CA 1
ATOM 1310 C C . ALA A 1 178 ? -17.27800 -2.89700 -13.18300 1.000 40.30935 176 ALA A C 1
ATOM 1311 O O . ALA A 1 178 ? -17.10300 -2.64800 -11.98600 1.000 47.40589 176 ALA A O 1
ATOM 1313 N N . PRO A 1 179 ? -18.51200 -2.86800 -13.73500 1.000 45.56733 177 PRO A N 1
ATOM 1314 C CA . PRO A 1 179 ? -19.72400 -2.41600 -13.00900 1.000 46.87146 177 PRO A CA 1
ATOM 1315 C C . PRO A 1 179 ? -20.19100 -3.40800 -11.95200 1.000 47.29681 177 PRO A C 1
ATOM 1316 O O . PRO A 1 179 ? -21.24000 -4.04400 -12.05500 1.000 49.70025 177 PRO A O 1
ATOM 1320 N N . ILE A 1 180 ? -19.41000 -3.57500 -10.89500 1.000 43.55094 178 ILE A N 1
ATOM 1321 C CA . ILE A 1 180 ? -19.77900 -4.53600 -9.87100 1.000 42.48378 178 ILE A CA 1
ATOM 1322 C C . ILE A 1 180 ? -19.69900 -3.85000 -8.51700 1.000 42.78446 178 ILE A C 1
ATOM 1323 O O . ILE A 1 180 ? -18.94400 -2.88000 -8.36300 1.000 56.44765 178 ILE A O 1
ATOM 1328 N N . PRO A 1 181 ? -20.43000 -4.32200 -7.51600 1.000 47.40399 179 PRO A N 1
ATOM 1329 C CA . PRO A 1 181 ? -20.33500 -3.73500 -6.17200 1.000 47.81213 179 PRO A CA 1
ATOM 1330 C C . PRO A 1 181 ? -19.20300 -4.29100 -5.31000 1.000 53.43738 179 PRO A C 1
ATOM 1331 O O . PRO A 1 181 ? -18.53100 -5.27200 -5.67200 1.000 46.34692 179 PRO A O 1
ATOM 1335 N N . ASN A 1 182 ? -19.02500 -3.67100 -4.13600 1.000 49.83584 180 ASN A N 1
ATOM 1336 C CA . ASN A 1 182 ? -18.12600 -4.13300 -3.08500 1.000 51.31231 180 ASN A CA 1
ATOM 1337 C C . ASN A 1 182 ? -16.65900 -4.04500 -3.46700 1.000 50.02899 180 ASN A C 1
ATOM 1338 O O . ASN A 1 182 ? -15.81800 -4.70100 -2.84400 1.000 55.29452 180 ASN A O 1
ATOM 1343 N N . LYS A 1 183 ? -16.32300 -3.25600 -4.48400 1.000 48.13333 181 LYS A N 1
ATOM 1344 C CA . LYS A 1 183 ? -14.92600 -3.09200 -4.87500 1.000 48.64730 181 LYS A CA 1
ATOM 1345 C C . LYS A 1 183 ? -14.13200 -2.41000 -3.76300 1.000 53.46246 181 LYS A C 1
ATOM 1346 O O . LYS A 1 183 ? -14.59900 -1.45400 -3.13500 1.000 49.69447 181 LYS A O 1
ATOM 1352 N N . ARG A 1 184 ? -12.92100 -2.91400 -3.52400 1.000 51.48702 182 ARG A N 1
ATOM 1353 C CA . ARG A 1 184 ? -12.09100 -2.43700 -2.42100 1.000 52.98472 182 ARG A CA 1
ATOM 1354 C C . ARG A 1 184 ? -11.33200 -1.16800 -2.80700 1.000 51.04854 182 ARG A C 1
ATOM 1355 O O . ARG A 1 184 ? -10.84500 -1.02900 -3.93700 1.000 44.24981 182 ARG A O 1
ATOM 1363 N N . ARG A 1 185 ? -11.22200 -0.25200 -1.84900 1.000 53.76010 183 ARG A N 1
ATOM 1364 C CA . ARG A 1 185 ? -10.50700 1.00800 -1.98800 1.000 58.34764 183 ARG A CA 1
ATOM 1365 C C . ARG A 1 185 ? -9.41300 1.08500 -0.93200 1.000 58.98462 183 ARG A C 1
ATOM 1366 O O . ARG A 1 185 ? -9.49700 0.44500 0.12100 1.000 60.43562 183 ARG A O 1
ATOM 1374 N N . VAL A 1 186 ? -8.39700 1.90400 -1.21400 1.000 54.07806 184 VAL A N 1
ATOM 1375 C CA . VAL A 1 186 ? -7.32900 2.19400 -0.26700 1.000 55.94211 184 VAL A CA 1
ATOM 1376 C C . VAL A 1 186 ? -7.05000 3.68800 -0.31000 1.000 58.96059 184 VAL A C 1
ATOM 1377 O O . VAL A 1 186 ? -7.50300 4.40200 -1.20900 1.000 59.91884 184 VAL A O 1
ATOM 1381 N N . THR A 1 187 ? -6.28100 4.15200 0.68200 1.000 59.42088 185 THR A N 1
ATOM 1382 C CA . THR A 1 187 ? -5.78000 5.51900 0.74300 1.000 59.44792 185 THR A CA 1
ATOM 1383 C C . THR A 1 187 ? -4.31700 5.51500 1.14700 1.000 64.20178 185 THR A C 1
ATOM 1384 O O . THR A 1 187 ? -3.90300 4.74900 2.02100 1.000 67.17395 185 THR A O 1
ATOM 1388 N N . TYR A 1 188 ? -3.54000 6.38900 0.52300 1.000 64.75581 186 TYR A N 1
ATOM 1389 C CA . TYR A 1 188 ? -2.14900 6.56500 0.90800 1.000 66.06404 186 TYR A CA 1
ATOM 1390 C C . TYR A 1 188 ? -1.75400 7.99500 0.57400 1.000 66.08348 186 TYR A C 1
ATOM 1391 O O . TYR A 1 188 ? -2.57400 8.78800 0.09700 1.000 72.16572 186 TYR A O 1
ATOM 1400 N N . GLU A 1 189 ? -0.49600 8.33200 0.86200 1.000 66.80771 187 GLU A N 1
ATOM 1401 C CA . GLU A 1 189 ? 0.02300 9.67100 0.59500 1.000 72.44672 187 GLU A CA 1
ATOM 1402 C C . GLU A 1 189 ? 1.32600 9.58600 -0.19100 1.000 70.72427 187 GLU A C 1
ATOM 1403 O O . GLU A 1 189 ? 2.11400 8.65300 -0.01700 1.000 69.59567 187 GLU A O 1
ATOM 1409 N N . MET A 1 190 ? 1.54000 10.57200 -1.07200 1.000 62.65033 188 MET A N 1
ATOM 1410 C CA . MET A 1 190 ? 2.70700 10.63600 -1.93800 1.000 61.80937 188 MET A CA 1
ATOM 1411 C C . MET A 1 190 ? 3.28400 12.04800 -1.98200 1.000 68.04104 188 MET A C 1
ATOM 1412 O O . MET A 1 190 ? 2.52700 13.02800 -2.04500 1.000 65.52032 188 MET A O 1
ATOM 1417 N N . PRO A 1 191 ? 4.62000 12.17700 -2.00000 1.000 67.79203 189 PRO A N 1
ATOM 1418 C CA . PRO A 1 191 ? 5.26000 13.48700 -2.18800 1.000 68.73014 189 PRO A CA 1
ATOM 1419 C C . PRO A 1 191 ? 5.11600 13.99500 -3.61500 1.000 63.96870 189 PRO A C 1
ATOM 1420 O O . PRO A 1 191 ? 5.78000 13.50300 -4.53600 1.000 65.54366 189 PRO A O 1
ATOM 1424 N N . MET A 1 192 ? 4.26400 15.00800 -3.80300 1.000 82.16258 190 MET A N 1
ATOM 1425 C CA . MET A 1 192 ? 4.07600 15.66300 -5.09100 1.000 85.01735 190 MET A CA 1
ATOM 1426 C C . MET A 1 192 ? 5.03200 16.86100 -5.24800 1.000 90.05766 190 MET A C 1
ATOM 1427 O O . MET A 1 192 ? 5.82400 17.17200 -4.36000 1.000 83.56264 190 MET A O 1
ATOM 1432 N N . LEU A 1 193 ? 4.95400 17.54500 -6.39600 1.000 97.00532 191 LEU A N 1
ATOM 1433 C CA . LEU A 1 193 ? 5.81100 18.69200 -6.69700 1.000 107.55396 191 LEU A CA 1
ATOM 1434 C C . LEU A 1 193 ? 5.00600 19.95600 -7.00500 1.000 112.03404 191 LEU A C 1
ATOM 1435 O O . LEU A 1 193 ? 5.59300 20.94700 -7.44900 1.000 118.63971 191 LEU A O 1
ATOM 1440 N N . GLY A 1 194 ? 3.68900 19.95000 -6.74700 1.000 109.97965 192 GLY A N 1
ATOM 1441 C CA . GLY A 1 194 ? 2.74300 21.01300 -7.05900 1.000 116.56086 192 GLY A CA 1
ATOM 1442 C C . GLY A 1 194 ? 3.22600 22.35000 -7.62000 1.000 119.03439 192 GLY A C 1
ATOM 1443 O O . GLY A 1 194 ? 3.92300 22.41900 -8.64000 1.000 122.77001 192 GLY A O 1
ATOM 1444 N N . PRO A 1 195 ? 2.79500 23.47300 -6.98900 1.000 114.72775 193 PRO A N 1
ATOM 1445 C CA . PRO A 1 195 ? 3.20400 24.81500 -7.42200 1.000 126.47944 193 PRO A CA 1
ATOM 1446 C C . PRO A 1 195 ? 4.66100 25.16200 -7.09300 1.000 144.63310 193 PRO A C 1
ATOM 1447 O O . PRO A 1 195 ? 4.94700 26.20500 -6.50800 1.000 143.43078 193 PRO A O 1
ATOM 1451 N N . ASP A 1 196 ? 5.57600 24.26900 -7.47400 1.000 153.75597 194 ASP A N 1
ATOM 1452 C CA . ASP A 1 196 ? 7.03100 24.41500 -7.33400 1.000 159.85452 194 ASP A CA 1
ATOM 1453 C C . ASP A 1 196 ? 7.57700 25.01900 -6.04400 1.000 162.41524 194 ASP A C 1
ATOM 1454 O O . ASP A 1 196 ? 8.63700 25.64900 -6.00900 1.000 168.35728 194 ASP A O 1
ATOM 1459 N N . GLY A 1 197 ? 6.74100 24.97200 -5.03200 1.000 159.07662 195 GLY A N 1
ATOM 1460 C CA . GLY A 1 197 ? 7.23600 25.02500 -3.69500 1.000 154.60513 195 GLY A CA 1
ATOM 1461 C C . GLY A 1 197 ? 7.66100 23.67900 -3.20000 1.000 148.29580 195 GLY A C 1
ATOM 1462 O O . GLY A 1 197 ? 7.03200 23.20600 -2.23600 1.000 146.61862 195 GLY A O 1
ATOM 1463 N N . ARG A 1 198 ? 8.60500 23.03000 -3.91500 1.000 142.07633 196 ARG A N 1
ATOM 1464 C CA . ARG A 1 198 ? 9.06100 21.75100 -3.49100 1.000 136.71957 196 ARG A CA 1
ATOM 1465 C C . ARG A 1 198 ? 8.02500 20.64900 -3.26200 1.000 126.69630 196 ARG A C 1
ATOM 1466 O O . ARG A 1 198 ? 7.05900 20.54000 -4.02900 1.000 127.30824 196 ARG A O 1
ATOM 1474 N N . VAL A 1 199 ? 8.15800 19.88500 -2.19600 1.000 121.29760 197 VAL A N 1
ATOM 1475 C CA . VAL A 1 199 ? 7.36600 18.72700 -1.83700 1.000 111.42047 197 VAL A CA 1
ATOM 1476 C C . VAL A 1 199 ? 6.11800 19.18800 -1.10900 1.000 106.68322 197 VAL A C 1
ATOM 1477 O O . VAL A 1 199 ? 6.17400 20.00500 -0.17900 1.000 106.46027 197 VAL A O 1
ATOM 1481 N N . ARG A 1 200 ? 4.98300 18.66700 -1.55500 1.000 100.65195 198 ARG A N 1
ATOM 1482 C CA . ARG A 1 200 ? 3.73300 18.77300 -0.82100 1.000 97.68759 198 ARG A CA 1
ATOM 1483 C C . ARG A 1 200 ? 3.13800 17.37500 -0.79400 1.000 95.32601 198 ARG A C 1
ATOM 1484 O O . ARG A 1 200 ? 2.78200 16.82400 -1.84600 1.000 84.80179 198 ARG A O 1
ATOM 1492 N N . TRP A 1 201 ? 3.08500 16.78500 0.40200 1.000 97.36562 199 TRP A N 1
ATOM 1493 C CA . TRP A 1 201 ? 2.49000 15.46300 0.52800 1.000 92.40752 199 TRP A CA 1
ATOM 1494 C C . TRP A 1 201 ? 1.00100 15.55100 0.30900 1.000 91.87947 199 TRP A C 1
ATOM 1495 O O . TRP A 1 201 ? 0.30200 16.36000 0.92600 1.000 94.36377 199 TRP A O 1
ATOM 1506 N N . GLU A 1 202 ? 0.53400 14.73800 -0.60100 1.000 83.06328 200 GLU A N 1
ATOM 1507 C CA . GLU A 1 202 ? -0.81800 14.81200 -1.03300 1.000 78.85865 200 GLU A CA 1
ATOM 1508 C C . GLU A 1 202 ? -1.37300 13.43100 -0.96900 1.000 82.61419 200 GLU A C 1
ATOM 1509 O O . GLU A 1 202 ? -0.69200 12.42800 -1.00000 1.000 75.66594 200 GLU A O 1
ATOM 1515 N N . LEU A 1 203 ? -2.62900 13.39500 -0.94900 1.000 82.62077 201 LEU A N 1
ATOM 1516 C CA . LEU A 1 203 ? -3.28200 12.18900 -0.58500 1.000 79.20294 201 LEU A CA 1
ATOM 1517 C C . LEU A 1 203 ? -3.96700 11.59300 -1.79200 1.000 73.03003 201 LEU A C 1
ATOM 1518 O O . LEU A 1 203 ? -4.50100 12.32100 -2.63800 1.000 70.27457 201 LEU A O 1
ATOM 1523 N N . ALA A 1 204 ? -3.94500 10.26200 -1.88900 1.000 66.84761 202 ALA A N 1
ATOM 1524 C CA . ALA A 1 204 ? -4.70300 9.54300 -2.89700 1.000 68.18765 202 ALA A CA 1
ATOM 1525 C C . ALA A 1 204 ? -5.76200 8.64500 -2.27000 1.000 66.98057 202 ALA A C 1
ATOM 1526 O O . ALA A 1 204 ? -5.59800 8.13100 -1.15600 1.000 63.88873 202 ALA A O 1
ATOM 1528 N N . GLU A 1 205 ? -6.76400 8.34300 -3.09400 1.000 66.12513 203 GLU A N 1
ATOM 1529 C CA . GLU A 1 205 ? -7.86400 7.43200 -2.79200 1.000 72.69644 203 GLU A CA 1
ATOM 1530 C C . GLU A 1 205 ? -8.03800 6.65700 -4.10300 1.000 62.38021 203 GLU A C 1
ATOM 1531 O O . GLU A 1 205 ? -8.36800 7.25600 -5.12600 1.000 60.77959 203 GLU A O 1
ATOM 1537 N N . ASP A 1 206 ? -7.82200 5.34100 -4.09200 1.000 57.03835 204 ASP A N 1
ATOM 1538 C CA . ASP A 1 206 ? -7.89400 4.58300 -5.33100 1.000 53.72248 204 ASP A CA 1
ATOM 1539 C C . ASP A 1 206 ? -8.31300 3.15300 -5.02900 1.000 51.57351 204 ASP A C 1
ATOM 1540 O O . ASP A 1 206 ? -8.38400 2.73200 -3.87400 1.000 49.91805 204 ASP A O 1
ATOM 1545 N N . PHE A 1 207 ? -8.61100 2.41600 -6.09600 1.000 44.62592 205 PHE A N 1
ATOM 1546 C CA . PHE A 1 207 ? -8.96300 1.01400 -5.97500 1.000 50.48647 205 PHE A CA 1
ATOM 1547 C C . PHE A 1 207 ? -7.76200 0.20900 -5.46200 1.000 44.83557 205 PHE A C 1
ATOM 1548 O O . PHE A 1 207 ? -6.60200 0.52200 -5.74200 1.000 44.44532 205 PHE A O 1
ATOM 1556 N N . ASP A 1 208 ? -8.05800 -0.83100 -4.69300 1.000 49.44664 206 ASP A N 1
ATOM 1557 C CA . ASP A 1 208 ? -7.03800 -1.73200 -4.14900 1.000 46.44475 206 ASP A CA 1
ATOM 1558 C C . ASP A 1 208 ? -6.33000 -2.51300 -5.26900 1.000 44.85931 206 ASP A C 1
ATOM 1559 O O . ASP A 1 208 ? -6.97900 -3.24800 -6.02000 1.000 52.39662 206 ASP A O 1
ATOM 1564 N N . SER A 1 209 ? -4.99800 -2.37000 -5.38700 1.000 40.31723 207 SER A N 1
ATOM 1565 C CA . SER A 1 209 ? -4.22000 -3.13000 -6.37200 1.000 39.58427 207 SER A CA 1
ATOM 1566 C C . SER A 1 209 ? -3.85300 -4.53400 -5.89500 1.000 46.31398 207 SER A C 1
ATOM 1567 O O . SER A 1 209 ? -3.36600 -5.33400 -6.69900 1.000 48.60575 207 SER A O 1
ATOM 1570 N N . ASN A 1 210 ? -4.04200 -4.84000 -4.61300 1.000 45.69120 208 ASN A N 1
ATOM 1571 C CA . ASN A 1 210 ? -3.76000 -6.17900 -4.11900 1.000 51.74230 208 ASN A CA 1
ATOM 1572 C C . ASN A 1 210 ? -5.06600 -6.84900 -3.71800 1.000 50.44596 208 ASN A C 1
ATOM 1573 O O . ASN A 1 210 ? -5.23800 -7.25900 -2.56400 1.000 54.21835 208 ASN A O 1
ATOM 1578 N N . GLY A 1 211 ? -5.99500 -6.94400 -4.67500 1.000 43.29186 209 GLY A N 1
ATOM 1579 C CA . GLY A 1 211 ? -7.27800 -7.57600 -4.44800 1.000 45.18384 209 GLY A CA 1
ATOM 1580 C C . GLY A 1 211 ? -8.45800 -6.64100 -4.60200 1.000 43.19903 209 GLY A C 1
ATOM 1581 O O . GLY A 1 211 ? -8.75700 -5.86400 -3.69600 1.000 43.42005 209 GLY A O 1
ATOM 1582 N N . ILE A 1 212 ? -9.17300 -6.73900 -5.72500 1.000 40.01041 210 ILE A N 1
ATOM 1583 C CA . ILE A 1 212 ? -10.29300 -5.82700 -5.96900 1.000 34.94473 210 ILE A CA 1
ATOM 1584 C C . ILE A 1 212 ? -11.50700 -6.21500 -5.14100 1.000 39.32515 210 ILE A C 1
ATOM 1585 O O . ILE A 1 212 ? -12.36900 -5.37800 -4.86000 1.000 43.40239 210 ILE A O 1
ATOM 1590 N N . LEU A 1 213 ? -11.60300 -7.48000 -4.74100 1.000 49.45331 211 LEU A N 1
ATOM 1591 C CA . LEU A 1 213 ? -12.69100 -7.96100 -3.89400 1.000 50.27190 211 LEU A CA 1
ATOM 1592 C C . LEU A 1 213 ? -12.07300 -8.76200 -2.76500 1.000 44.75591 211 LEU A C 1
ATOM 1593 O O . LEU A 1 213 ? -10.91100 -9.14100 -2.83100 1.000 47.34727 211 LEU A O 1
ATOM 1598 N N . ASP A 1 214 ? -12.86000 -9.02700 -1.72500 1.000 56.01007 212 ASP A N 1
ATOM 1599 C CA . ASP A 1 214 ? -12.32500 -9.71800 -0.55800 1.000 55.94331 212 ASP A CA 1
ATOM 1600 C C . ASP A 1 214 ? -11.72100 -11.06500 -0.92200 1.000 59.28205 212 ASP A C 1
ATOM 1601 O O . ASP A 1 214 ? -10.62800 -11.40900 -0.45800 1.000 58.35020 212 ASP A O 1
ATOM 1606 N N . CYS A 1 215 ? -12.40500 -11.84000 -1.76300 1.000 60.23563 213 CYS A N 1
ATOM 1607 C CA . CYS A 1 215 ? -11.91400 -13.17800 -2.06400 1.000 61.01511 213 CYS A CA 1
ATOM 1608 C C . CYS A 1 215 ? -10.62300 -13.14900 -2.87100 1.000 57.47937 213 CYS A C 1
ATOM 1609 O O . CYS A 1 215 ? -9.85300 -14.11200 -2.82200 1.000 60.52157 213 CYS A O 1
ATOM 1612 N N . PHE A 1 216 ? -10.34500 -12.06500 -3.58200 1.000 54.83698 214 PHE A N 1
ATOM 1613 C CA . PHE A 1 216 ? -9.11100 -11.95500 -4.35400 1.000 51.83723 214 PHE A CA 1
ATOM 1614 C C . PHE A 1 216 ? -7.95400 -11.36400 -3.56000 1.000 47.42899 214 PHE A C 1
ATOM 1615 O O . PHE A 1 216 ? -6.86400 -11.19400 -4.11500 1.000 46.07286 214 PHE A O 1
ATOM 1623 N N . ALA A 1 217 ? -8.17400 -11.02000 -2.29900 1.000 51.04342 215 ALA A N 1
ATOM 1624 C CA . ALA A 1 217 ? -7.17500 -10.35400 -1.48000 1.000 60.39857 215 ALA A CA 1
ATOM 1625 C C . ALA A 1 217 ? -6.56000 -11.29300 -0.45300 1.000 62.76860 215 ALA A C 1
ATOM 1626 O O . ALA A 1 217 ? -5.78400 -10.85000 0.40500 1.000 66.57941 215 ALA A O 1
ATOM 1628 N N . VAL A 1 218 ? -6.89800 -12.57100 -0.51700 1.000 61.02071 216 VAL A N 1
ATOM 1629 C CA . VAL A 1 218 ? -6.35000 -13.54700 0.41100 1.000 66.99693 216 VAL A CA 1
ATOM 1630 C C . VAL A 1 218 ? -4.95200 -13.92900 -0.03700 1.000 72.50304 216 VAL A C 1
ATOM 1631 O O . VAL A 1 218 ? -4.68300 -14.06000 -1.23700 1.000 64.70515 216 VAL A O 1
ATOM 1635 N N . ASP A 1 219 ? -4.05400 -14.11300 0.92400 1.000 85.96606 217 ASP A N 1
ATOM 1636 C CA . ASP A 1 219 ? -2.67500 -14.42600 0.58600 1.000 90.78995 217 ASP A CA 1
ATOM 1637 C C . ASP A 1 219 ? -2.54600 -15.88900 0.18500 1.000 89.61058 217 ASP A C 1
ATOM 1638 O O . ASP A 1 219 ? -3.28300 -16.75700 0.65900 1.000 93.02111 217 ASP A O 1
ATOM 1643 N N . GLY A 1 220 ? -1.59900 -16.15600 -0.70600 1.000 85.80611 218 GLY A N 1
ATOM 1644 C CA . GLY A 1 220 ? -1.40500 -17.49000 -1.22000 1.000 83.71058 218 GLY A CA 1
ATOM 1645 C C . GLY A 1 220 ? -2.45100 -17.95600 -2.20600 1.000 77.70983 218 GLY A C 1
ATOM 1646 O O . GLY A 1 220 ? -2.33100 -19.06900 -2.73200 1.000 77.37603 218 GLY A O 1
ATOM 1647 N N . LYS A 1 221 ? -3.47200 -17.14900 -2.47900 1.000 71.41686 219 LYS A N 1
ATOM 1648 C CA . LYS A 1 221 ? -4.50600 -17.54500 -3.41300 1.000 62.64178 219 LYS A CA 1
ATOM 1649 C C . LYS A 1 221 ? -4.56300 -16.55500 -4.56200 1.000 59.63921 219 LYS A C 1
ATOM 1650 O O . LYS A 1 221 ? -4.20800 -15.38700 -4.40000 1.000 55.94075 219 LYS A O 1
ATOM 1656 N N . PRO A 1 222 ? -4.98800 -16.99300 -5.73500 1.000 56.76451 220 PRO A N 1
ATOM 1657 C CA . PRO A 1 222 ? -4.89300 -16.11500 -6.89800 1.000 55.35122 220 PRO A CA 1
ATOM 1658 C C . PRO A 1 222 ? -5.69300 -14.83200 -6.71900 1.000 49.00239 220 PRO A C 1
ATOM 1659 O O . PRO A 1 222 ? -6.77400 -14.81100 -6.12800 1.000 49.68030 220 PRO A O 1
ATOM 1663 N N . ASP A 1 223 ? -5.10500 -13.74500 -7.18200 1.000 41.98486 221 ASP A N 1
ATOM 1664 C CA . ASP A 1 223 ? -5.82700 -12.49400 -7.23500 1.000 47.61915 221 ASP A CA 1
ATOM 1665 C C . ASP A 1 223 ? -6.69700 -12.48200 -8.48500 1.000 37.54296 221 ASP A C 1
ATOM 1666 O O . ASP A 1 223 ? -6.76600 -13.45000 -9.24100 1.000 36.20593 221 ASP A O 1
ATOM 1671 N N . ALA A 1 224 ? -7.37200 -11.36600 -8.71300 1.000 38.89323 222 ALA A N 1
ATOM 1672 C CA . ALA A 1 224 ? -8.28900 -11.29900 -9.84300 1.000 41.86447 222 ALA A CA 1
ATOM 1673 C C . ALA A 1 224 ? -7.54000 -11.27200 -11.16500 1.000 40.02894 222 ALA A C 1
ATOM 1674 O O . ALA A 1 224 ? -8.01000 -11.83600 -12.16700 1.000 33.57031 222 ALA A O 1
ATOM 1676 N N . VAL A 1 225 ? -6.40200 -10.57200 -11.19700 1.000 34.30737 223 VAL A N 1
ATOM 1677 C CA . VAL A 1 225 ? -5.61800 -10.49900 -12.42100 1.000 33.15992 223 VAL A CA 1
ATOM 1678 C C . VAL A 1 225 ? -5.27200 -11.91000 -12.89500 1.000 29.07860 223 VAL A C 1
ATOM 1679 O O . VAL A 1 225 ? -5.61900 -12.30500 -14.01300 1.000 28.82413 223 VAL A O 1
ATOM 1683 N N . GLU A 1 226 ? -4.68100 -12.71100 -12.00600 1.000 30.29319 224 GLU A N 1
ATOM 1684 C CA . GLU A 1 226 ? -4.31700 -14.07700 -12.34200 1.000 34.84588 224 GLU A CA 1
ATOM 1685 C C . GLU A 1 226 ? -5.54900 -14.90400 -12.70200 1.000 37.46320 224 GLU A C 1
ATOM 1686 O O . GLU A 1 226 ? -5.54200 -15.65600 -13.68800 1.000 37.97507 224 GLU A O 1
ATOM 1692 N N . THR A 1 227 ? -6.61100 -14.78800 -11.90500 1.000 32.30166 225 THR A N 1
ATOM 1693 C CA . THR A 1 227 ? -7.80600 -15.57800 -12.18000 1.000 34.16680 225 THR A CA 1
ATOM 1694 C C . THR A 1 227 ? -8.32000 -15.26700 -13.58500 1.000 33.30059 225 THR A C 1
ATOM 1695 O O . THR A 1 227 ? -8.56800 -16.17400 -14.38400 1.000 28.81031 225 THR A O 1
ATOM 1699 N N . ILE A 1 228 ? -8.38600 -13.98300 -13.93200 1.000 32.40337 226 ILE A N 1
ATOM 1700 C CA . ILE A 1 228 ? -8.97500 -13.57200 -15.20200 1.000 32.21086 226 ILE A CA 1
ATOM 1701 C C . ILE A 1 228 ? -8.08100 -13.95700 -16.37600 1.000 30.59414 226 ILE A C 1
ATOM 1702 O O . ILE A 1 228 ? -8.56700 -14.45200 -17.40400 1.000 32.35027 226 ILE A O 1
ATOM 1707 N N . ALA A 1 229 ? -6.76400 -13.74700 -16.23900 1.000 28.78815 227 ALA A N 1
ATOM 1708 C CA . ALA A 1 229 ? -5.84700 -14.08500 -17.31600 1.000 24.52356 227 ALA A CA 1
ATOM 1709 C C . ALA A 1 229 ? -5.88100 -15.56400 -17.61200 1.000 23.99145 227 ALA A C 1
ATOM 1710 O O . ALA A 1 229 ? -5.88400 -15.96700 -18.78000 1.000 29.59595 227 ALA A O 1
ATOM 1712 N N . LYS A 1 230 ? -5.88600 -16.39200 -16.57000 1.000 25.75100 228 LYS A N 1
ATOM 1713 C CA . LYS A 1 230 ? -5.9780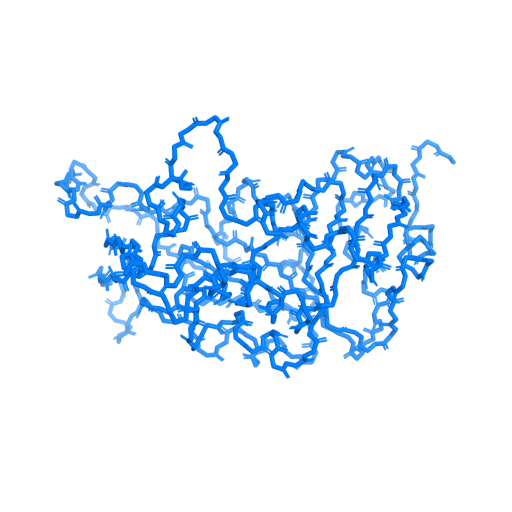0 -17.83200 -16.79700 1.000 27.27378 228 LYS A CA 1
ATOM 1714 C C . LYS A 1 230 ? -7.25600 -18.19600 -17.54100 1.000 38.78103 228 LYS A C 1
ATOM 1715 O O . LYS A 1 230 ? -7.24400 -19.03900 -18.45500 1.000 33.12264 228 LYS A O 1
ATOM 1721 N N . ALA A 1 231 ? -8.38900 -17.62900 -17.11400 1.000 29.57193 229 ALA A N 1
ATOM 1722 C CA . ALA A 1 231 ? -9.64300 -17.91300 -17.80200 1.000 28.50411 229 ALA A CA 1
ATOM 1723 C C . ALA A 1 231 ? -9.59800 -17.41000 -19.23600 1.000 27.21852 229 ALA A C 1
ATOM 1724 O O . ALA A 1 231 ? -10.07000 -18.10800 -20.14600 1.000 28.18539 229 ALA A O 1
ATOM 1726 N N . TYR A 1 232 ? -8.95400 -16.24000 -19.47300 1.000 25.25233 230 TYR A N 1
ATOM 1727 C CA . TYR A 1 232 ? -8.86400 -15.72300 -20.83600 1.000 24.29675 230 TYR A CA 1
ATOM 1728 C C . TYR A 1 232 ? -8.00400 -16.62600 -21.71000 1.000 33.01691 230 TYR A C 1
ATOM 1729 O O . TYR A 1 232 ? -8.32800 -16.87700 -22.88300 1.000 25.84549 230 TYR A O 1
ATOM 1738 N N . VAL A 1 233 ? -6.91400 -17.14600 -21.15000 1.000 25.45915 231 VAL A N 1
ATOM 1739 C CA . VAL A 1 233 ? -6.03800 -17.99800 -21.95400 1.000 25.93118 231 VAL A CA 1
ATOM 1740 C C . VAL A 1 233 ? -6.76800 -19.20100 -22.58600 1.000 33.09768 231 VAL A C 1
ATOM 1741 O O . VAL A 1 233 ? -6.41400 -19.62700 -23.69100 1.000 27.17057 231 VAL A O 1
ATOM 1745 N N . GLU A 1 234 ? -7.83300 -19.72000 -21.94900 1.000 31.46624 232 GLU A N 1
ATOM 1746 C CA . GLU A 1 234 ? -8.52300 -20.87300 -22.50400 1.000 35.19675 232 GLU A CA 1
ATOM 1747 C C . GLU A 1 234 ? -9.11100 -20.61200 -23.89400 1.000 38.72001 232 GLU A C 1
ATOM 1748 O O . GLU A 1 234 ? -9.26800 -21.55700 -24.68700 1.000 33.33693 232 GLU A O 1
ATOM 1754 N N . LEU A 1 235 ? -9.42200 -19.34200 -24.22700 1.000 35.03743 233 LEU A N 1
ATOM 1755 C CA . LEU A 1 235 ? -9.99200 -19.01100 -25.54000 1.000 30.56024 233 LEU A CA 1
ATOM 1756 C C . LEU A 1 235 ? -9.01300 -19.21600 -26.69000 1.000 30.46727 233 LEU A C 1
ATOM 1757 O O . LEU A 1 235 ? -9.44400 -19.32700 -27.84900 1.000 32.21823 233 LEU A O 1
ATOM 1762 N N . GLY A 1 236 ? -7.71300 -19.27600 -26.39600 1.000 28.88903 234 GLY A N 1
ATOM 1763 C CA . GLY A 1 236 ? -6.74500 -19.52700 -27.45100 1.000 30.75298 234 GLY A CA 1
ATOM 1764 C C . GLY A 1 236 ? -6.58700 -18.35400 -28.40600 1.000 28.29953 234 GLY A C 1
ATOM 1765 O O . GLY A 1 236 ? -6.17500 -18.55400 -29.55200 1.000 30.29223 234 GLY A O 1
ATOM 1766 N N . ARG A 1 237 ? -6.92900 -17.13100 -27.97000 1.000 26.80771 235 ARG A N 1
ATOM 1767 C CA . ARG A 1 237 ? -6.79200 -15.92300 -28.82200 1.000 27.62711 235 ARG A CA 1
ATOM 1768 C C . ARG A 1 237 ? -5.41600 -15.29800 -28.74200 1.000 28.27535 235 ARG A C 1
ATOM 1769 O O . ARG A 1 237 ? -4.96000 -14.69600 -29.70900 1.000 25.50882 235 ARG A O 1
ATOM 1777 N N . HIS A 1 238 ? -4.75800 -15.44800 -27.61200 1.000 27.81630 236 HIS A N 1
ATOM 1778 C CA . HIS A 1 238 ? -3.44000 -14.87600 -27.37300 1.000 25.68968 236 HIS A CA 1
ATOM 1779 C C . HIS A 1 238 ? -2.38500 -15.71500 -28.10300 1.000 27.07833 236 HIS A C 1
ATOM 1780 O O . HIS A 1 238 ? -2.69100 -16.75300 -28.67200 1.000 26.45219 236 HIS A O 1
ATOM 1787 N N . ARG A 1 239 ? -1.12400 -15.26100 -28.07700 1.000 22.09426 237 ARG A N 1
ATOM 1788 C CA . ARG A 1 239 ? -0.01100 -16.00500 -28.66200 1.000 31.29885 237 ARG A CA 1
ATOM 1789 C C . ARG A 1 239 ? 0.96600 -16.38600 -27.56100 1.000 27.70546 237 ARG A C 1
ATOM 1790 O O . ARG A 1 239 ? 1.18200 -15.61000 -26.61700 1.000 29.37572 237 ARG A O 1
ATOM 1798 N N . GLU A 1 240 ? 1.58800 -17.54200 -27.72400 1.000 26.13553 238 GLU A N 1
ATOM 1799 C CA . GLU A 1 240 ? 2.62200 -18.05100 -26.81800 1.000 28.15085 238 GLU A CA 1
ATOM 1800 C C . GLU A 1 240 ? 3.84400 -18.43500 -27.62200 1.000 28.03052 238 GLU A C 1
ATOM 1801 O O . GLU A 1 240 ? 3.72800 -18.88800 -28.76300 1.000 27.50271 238 GLU A O 1
ATOM 1807 N N . GLY A 1 241 ? 5.02100 -18.32200 -27.00100 1.000 26.06974 239 GLY A N 1
ATOM 1808 C CA . GLY A 1 241 ? 6.22900 -18.81500 -27.63400 1.000 27.78294 239 GLY A CA 1
ATOM 1809 C C . GLY A 1 241 ? 7.40200 -18.42200 -26.76300 1.000 35.28505 239 GLY A C 1
ATOM 1810 O O . GLY A 1 241 ? 7.24300 -17.72700 -25.75300 1.000 32.40604 239 GLY A O 1
ATOM 1811 N N . ILE A 1 242 ? 8.60100 -18.80100 -27.21400 1.000 32.68219 240 ILE A N 1
ATOM 1812 C CA . ILE A 1 242 ? 9.79900 -18.55100 -26.42100 1.000 31.47977 240 ILE A CA 1
ATOM 1813 C C . ILE A 1 242 ? 10.45200 -17.28400 -26.92200 1.000 31.02753 240 ILE A C 1
ATOM 1814 O O . ILE A 1 242 ? 10.58000 -17.09600 -28.12800 1.000 36.88629 240 ILE A O 1
ATOM 1819 N N . VAL A 1 243 ? 10.95900 -16.46100 -26.01000 1.000 31.93703 241 VAL A N 1
ATOM 1820 C CA . VAL A 1 243 ? 11.77500 -15.31000 -26.37300 1.000 31.84159 241 VAL A CA 1
ATOM 1821 C C . VAL A 1 243 ? 13.05100 -15.41100 -25.56500 1.000 34.55830 241 VAL A C 1
ATOM 1822 O O . VAL A 1 243 ? 13.00500 -15.32600 -24.33800 1.000 36.27059 241 VAL A O 1
ATOM 1826 N N . GLY A 1 244 ? 14.17700 -15.61800 -26.24100 1.000 36.59822 242 GLY A N 1
ATOM 1827 C CA . GLY A 1 244 ? 15.39100 -15.89400 -25.49500 1.000 39.80535 242 GLY A CA 1
ATOM 1828 C C . GLY A 1 244 ? 15.25400 -17.31300 -24.97100 1.000 42.16921 242 GLY A C 1
ATOM 1829 O O . GLY A 1 244 ? 15.10800 -18.23600 -25.76900 1.000 40.98839 242 GLY A O 1
ATOM 1830 N N . ARG A 1 245 ? 15.22200 -17.50500 -23.65600 1.000 42.22298 243 ARG A N 1
ATOM 1831 C CA . ARG A 1 245 ? 14.83900 -18.79100 -23.08300 1.000 43.32500 243 ARG A CA 1
ATOM 1832 C C . ARG A 1 245 ? 13.57700 -18.68000 -22.22700 1.000 41.33625 243 ARG A C 1
ATOM 1833 O O . ARG A 1 245 ? 13.31700 -19.55600 -21.40800 1.000 42.90994 243 ARG A O 1
ATOM 1841 N N . ALA A 1 246 ? 12.77200 -17.59700 -22.39300 1.000 40.07177 244 ALA A N 1
ATOM 1842 C CA . ALA A 1 246 ? 11.64000 -17.39900 -21.49200 1.000 36.77464 244 ALA A CA 1
ATOM 1843 C C . ALA A 1 246 ? 10.33600 -17.77300 -22.17100 1.000 34.05527 244 ALA A C 1
ATOM 1844 O O . ALA A 1 246 ? 10.05400 -17.23000 -23.25200 1.000 32.08933 244 ALA A O 1
ATOM 1846 N N . PRO A 1 247 ? 9.50100 -18.63400 -21.56200 1.000 37.73281 245 PRO A N 1
ATOM 1847 C CA . PRO A 1 247 ? 8.10100 -18.76700 -22.02000 1.000 37.30234 245 PRO A CA 1
ATOM 1848 C C . PRO A 1 247 ? 7.40600 -17.41000 -22.01300 1.000 43.17356 245 PRO A C 1
ATOM 1849 O O . PRO A 1 247 ? 7.47300 -16.66300 -21.02900 1.000 39.31580 245 PRO A O 1
ATOM 1853 N N . SER A 1 248 ? 6.73500 -17.09100 -23.10300 1.000 27.38767 246 SER A N 1
ATOM 1854 C CA . SER A 1 248 ? 6.27700 -15.71900 -23.25400 1.000 25.60666 246 SER A CA 1
ATOM 1855 C C . SER A 1 248 ? 4.85700 -15.69000 -23.80200 1.000 24.81332 246 SER A C 1
ATOM 1856 O O . SER A 1 248 ? 4.40500 -16.65000 -24.44000 1.000 27.05148 246 SER A O 1
ATOM 1859 N N . TYR A 1 249 ? 4.15300 -14.58800 -23.51000 1.000 24.88017 247 TYR A N 1
ATOM 1860 C CA . TYR A 1 249 ? 2.76200 -14.38700 -23.93200 1.000 31.56402 247 TYR A CA 1
ATOM 1861 C C . TYR A 1 249 ? 2.62300 -13.03000 -24.59500 1.000 28.32499 247 TYR A C 1
ATOM 1862 O O . TYR A 1 249 ? 3.25900 -12.04500 -24.17500 1.000 22.74617 247 TYR A O 1
ATOM 1871 N N . LEU A 1 250 ? 1.76200 -12.96400 -25.60900 1.000 25.48119 248 LEU A N 1
ATOM 1872 C CA . LEU A 1 250 ? 1.37800 -11.68200 -26.18100 1.000 20.58430 248 LEU A CA 1
ATOM 1873 C C . LEU A 1 250 ? -0.16500 -11.63600 -26.23900 1.000 24.09624 248 LEU A C 1
ATOM 1874 O O . LEU A 1 250 ? -0.80300 -12.50500 -26.86100 1.000 22.44054 248 LEU A O 1
ATOM 1879 N N . PHE A 1 251 ? -0.73900 -10.67400 -25.52300 1.000 22.46074 249 PHE A N 1
ATOM 1880 C CA . PHE A 1 251 ? -2.18900 -10.44200 -25.38900 1.000 24.12186 249 PHE A CA 1
ATOM 1881 C C . PHE A 1 251 ? -2.60800 -9.12400 -26.02800 1.000 29.30868 249 PHE A C 1
ATOM 1882 O O . PHE A 1 251 ? -1.94700 -8.08700 -25.85100 1.000 23.85056 249 PHE A O 1
ATOM 1890 N N . GLU A 1 252 ? -3.77200 -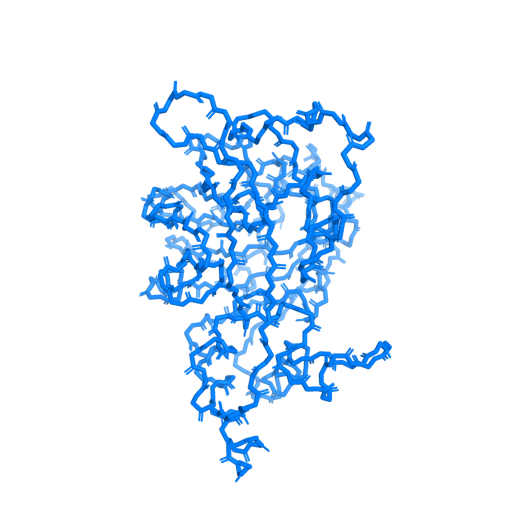9.12700 -26.69200 1.000 26.52953 250 GLU A N 1
ATOM 1891 C CA . GLU A 1 252 ? -4.38800 -7.89600 -27.18500 1.000 23.27602 250 GLU A CA 1
ATOM 1892 C C . GLU A 1 252 ? -5.07800 -7.19900 -26.02600 1.000 24.35326 250 GLU A C 1
ATOM 1893 O O . GLU A 1 252 ? -5.97600 -7.79300 -25.39100 1.000 27.39912 250 GLU A O 1
ATOM 1899 N N . ALA A 1 253 ? -4.70500 -5.93200 -25.75100 1.000 23.14470 251 ALA A N 1
ATOM 1900 C CA . ALA A 1 253 ? -5.14100 -5.33800 -24.48700 1.000 23.19343 251 ALA A CA 1
ATOM 1901 C C . ALA A 1 253 ? -6.64900 -5.04800 -24.47200 1.000 24.31007 251 ALA A C 1
ATOM 1902 O O . ALA A 1 253 ? -7.29600 -5.24900 -23.45000 1.000 28.85269 251 ALA A O 1
ATOM 1904 N N . GLN A 1 254 ? -7.20400 -4.55900 -25.57000 1.000 25.99967 252 GLN A N 1
ATOM 1905 C CA . GLN A 1 254 ? -8.65000 -4.27300 -25.56900 1.000 27.60872 252 GLN A CA 1
ATOM 1906 C C . GLN A 1 254 ? -9.45100 -5.54300 -25.29400 1.000 26.82810 252 GLN A C 1
ATOM 1907 O O . GLN A 1 254 ? -10.47500 -5.52300 -24.59900 1.000 29.79238 252 GLN A O 1
ATOM 1913 N N . ASP A 1 255 ? -8.99600 -6.65200 -25.85100 1.000 29.34453 253 ASP A N 1
ATOM 1914 C CA . ASP A 1 255 ? -9.75100 -7.90100 -25.77800 1.000 26.76884 253 ASP A CA 1
ATOM 1915 C C . ASP A 1 255 ? -9.67800 -8.51900 -24.38800 1.000 26.58421 253 ASP A C 1
ATOM 1916 O O . ASP A 1 255 ? -10.70800 -8.92200 -23.83200 1.000 26.99548 253 ASP A O 1
ATOM 1921 N N . ILE A 1 256 ? -8.51000 -8.48800 -23.75500 1.000 22.82160 254 ILE A N 1
ATOM 1922 C CA . ILE A 1 256 ? -8.42900 -9.09300 -22.43400 1.000 22.04262 254 ILE A CA 1
ATOM 1923 C C . ILE A 1 256 ? -9.09700 -8.22300 -21.39000 1.000 24.61127 254 ILE A C 1
ATOM 1924 O O . ILE A 1 256 ? -9.63600 -8.73700 -20.38900 1.000 27.44555 254 ILE A O 1
ATOM 1929 N N . VAL A 1 257 ? -9.10800 -6.89900 -21.59700 1.000 27.96248 255 VAL A N 1
ATOM 1930 C CA . VAL A 1 257 ? -9.83600 -6.03100 -20.69700 1.000 28.46354 255 VAL A CA 1
ATOM 1931 C C . VAL A 1 257 ? -11.33600 -6.26600 -20.86400 1.000 25.94205 255 VAL A C 1
ATOM 1932 O O . VAL A 1 257 ? -12.08100 -6.34500 -19.88400 1.000 28.19755 255 VAL A O 1
ATOM 1936 N N . SER A 1 258 ? -11.80700 -6.36000 -22.10500 1.000 26.82688 256 SER A N 1
ATOM 1937 C CA . SER A 1 258 ? -13.24400 -6.60100 -22.32900 1.000 28.70833 256 SER A CA 1
ATOM 1938 C C . SER A 1 258 ? -13.66600 -7.95300 -21.73400 1.000 28.27477 256 SER A C 1
ATOM 1939 O O . SER A 1 258 ? -14.68200 -8.06100 -21.03300 1.000 29.51302 256 SER A O 1
ATOM 1942 N N . PHE A 1 259 ? -12.82000 -8.97800 -21.93400 1.000 26.91331 257 PHE A N 1
ATOM 1943 C CA . PHE A 1 259 ? -13.06600 -10.26200 -21.29600 1.000 30.06877 257 PHE A CA 1
ATOM 1944 C C . PHE A 1 259 ? -13.13600 -10.10800 -19.79000 1.000 26.53878 257 PHE A C 1
ATOM 1945 O O . PHE A 1 259 ? -14.02100 -10.65900 -19.13700 1.000 27.76579 257 PHE A O 1
ATOM 1953 N N . GLY A 1 260 ? -12.18100 -9.38700 -19.22000 1.000 25.41724 258 GLY A N 1
ATOM 1954 C CA . GLY A 1 260 ? -12.12500 -9.23600 -17.77800 1.000 31.27568 258 GLY A CA 1
ATOM 1955 C C . GLY A 1 260 ? -13.36100 -8.54300 -17.22000 1.000 33.40251 258 GLY A C 1
ATOM 1956 O O . GLY A 1 260 ? -13.87400 -8.93200 -16.16600 1.000 28.38024 258 GLY A O 1
ATOM 1957 N N . VAL A 1 261 ? -13.87300 -7.53600 -17.93300 1.000 31.71699 259 VAL A N 1
ATOM 1958 C CA . VAL A 1 261 ? -15.07800 -6.85300 -17.46000 1.000 36.98431 259 VAL A CA 1
ATOM 1959 C C . VAL A 1 261 ? -16.26800 -7.81900 -17.51400 1.000 35.47151 259 VAL A C 1
ATOM 1960 O O . VAL A 1 261 ? -17.05100 -7.91700 -16.56500 1.000 35.47427 259 VAL A O 1
ATOM 1964 N N . THR A 1 262 ? -16.38700 -8.56700 -18.61400 1.000 31.63287 260 THR A N 1
ATOM 1965 C CA . THR A 1 262 ? -17.43500 -9.56900 -18.77000 1.000 34.03990 260 THR A CA 1
ATOM 1966 C C . THR A 1 262 ? -17.35100 -10.63100 -17.67500 1.000 36.40984 260 THR A C 1
ATOM 1967 O O . THR A 1 262 ? -18.35600 -10.98900 -17.05600 1.000 35.22242 260 THR A O 1
ATOM 1971 N N . TYR A 1 263 ? -16.15200 -11.19100 -17.48500 1.000 31.84481 261 TYR A N 1
ATOM 1972 C CA . TYR A 1 263 ? -15.89300 -12.15800 -16.42300 1.000 34.03544 261 TYR A CA 1
ATOM 1973 C C . TYR A 1 263 ? -16.34300 -11.62400 -15.07300 1.000 32.64230 261 TYR A C 1
ATOM 1974 O O . TYR A 1 263 ? -17.04200 -12.31000 -14.32000 1.000 34.50502 261 TYR A O 1
ATOM 1983 N N . LEU A 1 264 ? -15.90600 -10.41000 -14.72400 1.000 33.34579 262 LEU A N 1
ATOM 1984 C CA . LEU A 1 264 ? -16.24900 -9.87700 -13.40900 1.000 38.34241 262 LEU A CA 1
ATOM 1985 C C . LEU A 1 264 ? -17.75600 -9.64900 -13.27600 1.000 40.89731 262 LEU A C 1
ATOM 1986 O O . LEU A 1 264 ? -18.33400 -9.85000 -12.19500 1.000 43.06087 262 LEU A O 1
ATOM 1991 N N . GLU A 1 265 ? -18.41500 -9.27100 -14.36500 1.000 37.34049 263 GLU A N 1
ATOM 1992 C CA . GLU A 1 265 ? -19.85700 -9.05700 -14.30600 1.000 44.80707 263 GLU A CA 1
ATOM 1993 C C . GLU A 1 265 ? -20.58000 -10.37900 -14.10100 1.000 51.52390 263 GLU A C 1
ATOM 1994 O O . GLU A 1 265 ? -21.50800 -10.48600 -13.28100 1.000 42.86038 263 GLU A O 1
ATOM 2000 N N . GLN A 1 266 ? -20.19300 -11.39100 -14.87600 1.000 43.55952 264 GLN A N 1
ATOM 2001 C CA . GLN A 1 266 ? -20.88500 -12.66400 -14.79000 1.000 46.59823 264 GLN A CA 1
ATOM 2002 C C . GLN A 1 266 ? -20.66200 -13.32100 -13.43500 1.000 53.63748 264 GLN A C 1
ATOM 2003 O O . GLN A 1 266 ? -21.50500 -14.10000 -12.99100 1.000 54.35180 264 GLN A O 1
ATOM 2009 N N . HIS A 1 267 ? -19.55400 -13.01800 -12.75300 1.000 47.57692 265 HIS A N 1
ATOM 2010 C CA . HIS A 1 267 ? -19.25200 -13.73300 -11.51900 1.000 53.33176 265 HIS A CA 1
ATOM 2011 C C . HIS A 1 267 ? -19.51300 -12.92600 -10.26800 1.000 50.08365 265 HIS A C 1
ATOM 2012 O O . HIS A 1 267 ? -19.86600 -13.49800 -9.23800 1.000 49.66833 265 HIS A O 1
ATOM 2019 N N . PHE A 1 268 ? -19.38200 -11.61700 -10.31400 1.000 44.22653 266 PHE A N 1
ATOM 2020 C CA . PHE A 1 268 ? -19.53900 -10.84800 -9.09000 1.000 47.30274 266 PHE A CA 1
ATOM 2021 C C . PHE A 1 268 ? -20.56500 -9.73600 -9.22700 1.000 47.74148 266 PHE A C 1
ATOM 2022 O O . PHE A 1 268 ? -20.72300 -8.94600 -8.30000 1.000 57.57483 266 PHE A O 1
ATOM 2030 N N . GLY A 1 269 ? -21.28100 -9.67300 -10.34200 1.000 54.28653 267 GLY A N 1
ATOM 2031 C CA . GLY A 1 269 ? -22.29300 -8.65400 -10.49200 1.000 63.82371 267 GLY A CA 1
ATOM 2032 C C . GLY A 1 269 ? -23.57300 -8.94900 -9.76800 1.000 80.03126 267 GLY A C 1
ATOM 2033 O O . GLY A 1 269 ? -24.48200 -8.11900 -9.78400 1.000 83.67589 267 GLY A O 1
ATOM 2034 N N . ALA A 1 270 ? -23.66400 -10.11300 -9.12700 1.000 98.05414 268 ALA A N 1
ATOM 2035 C CA . ALA A 1 270 ? -24.85500 -10.57700 -8.42600 1.000 107.68863 268 ALA A CA 1
ATOM 2036 C C . ALA A 1 270 ? -25.05000 -9.85500 -7.09300 1.000 111.20777 268 ALA A C 1
ATOM 2037 O O . ALA A 1 270 ? -26.17900 -9.43900 -6.79300 1.000 114.46931 268 ALA A O 1
ATOM 2039 N N . PRO A 1 271 ? -23.99500 -9.68400 -6.25700 1.000 110.51071 269 PRO A N 1
ATOM 2040 C CA . PRO A 1 271 ? -24.24900 -8.95600 -5.00300 1.000 111.29793 269 PRO A CA 1
ATOM 2041 C C . PRO A 1 271 ? -24.54200 -7.46300 -5.21500 1.000 110.28809 269 PRO A C 1
ATOM 2042 O O . PRO A 1 271 ? -24.89900 -6.74300 -4.27400 1.000 109.25368 269 PRO A O 1
#

Nearest PDB structures (foldseek):
  7lao-assembly1_A  TM=1.004E+00  e=2.135E-68  Serratia marcescens
  6mb6-assembly1_A  TM=9.346E-01  e=1.039E-33  Pseudomonas aeruginosa
  7q1x-assembly1_B  TM=9.236E-01  e=2.682E-32  Pseudomonas aeruginosa
  7q10-assembly1_A  TM=9.283E-01  e=4.649E-31  Pseudomonas aeruginosa
  6mn0-assembly1_B  TM=9.421E-01  e=7.903E-31  uncultured bacterium

B-factor: mean 50.48, std 28.91, range [7.63, 179.16]

Foldseek 3Di:
DQAAELVQLLVQCVVQPQAAQAEEEEQEDVVLLHHHVPPLLSVVVSSCVRHDQNYKYKYFFAFCQWCDVLFKFNHPNPCVVVPPRPAQDFLDTGGNPVRHPNQVNLSVPPPKGWAQPRRRIMIMDHPCRCVLRPPDDFQRRQEPPHSLVVCLVVFHKYKYQQDAQLSRSSLVHLLQPQPAPQFAKMKGWGFHCPPNPGTDIDMHIYTDPCARHPVQNDPPDHHLSNVLSVVVVVVVPWGWDHRNNHTMIMGGSNVSSVSSSVVCCVPGRPD

Radius of gyration: 18.51 Å; Cα contacts (8 Å, |Δi|>4): 572; chains: 1; bounding box: 50×46×50 Å

Sequence (271 aa):
QGMNTIESITADLHGLGVRPGDLIMVHASLKAVGPVEGGAASVVSALRAAVGSAGTLMGYASWDRSPYEETLNGARMDEELRRRWPPFDLATSGTYPGFGLLNRFLLEAPDARRSAHPDASMVAVGPLAATLTEPHRLGQALGEGSPLERFVGHGGKVLLLGAPLDSSVTVLHYAEAIAPIPNKRRVTYEMPMLGPDGRVRWELAEDFDSNGILDCFAVDGKPDAVETIAKAYVELGRHREGIVGRAPSYLFEAQDIVSFGVTYLEQHFGAP

Organism: Serratia marcescens (NCBI:txid615)

Secondary structure (DSSP, 8-state):
--SB-HHHHHHHHHHHT--TT-EEEEEE-HHHH--BTTTHHHHHHHHHHHHTTT-EEEEE---TT--TGGGTTS----GGGTT-PPP--TTTSPPPGGG-THHHHHHHSTT-EE-S-TTT-EEEESTTHHHHHS---TT-SSSTTSHHHHHHHTT-EEEEEB--GGG-THHHHHHHH---S---EEEEEEEE-TTSSS-EEEEEEEE-SS-SSGGGGSTTS--HHHHHHHHHHTT--SEEEEETTEEEEEEEHHHHHHHHHHHHHHHHS--

InterPro domains:
  IPR003679 Aminoglycoside N(3)-acetyltransferase-like [PF02522] (23-263)
  IPR003679 Aminoglycoside N(3)-acetyltransferase-like [PTHR11104] (2-265)
  IPR028345 Aminoglycoside 3-N-acetyltransferase-like [SSF110710] (1-266)

Solvent-accessible surface area: 12686 Å² total; per-residue (Å²): 180,58,93,28,42,61,129,35,0,28,64,44,0,89,54,5,8,0,95,96,42,23,9,0,0,4,13,11,42,33,190,34,0,13,73,11,92,65,35,14,48,8,2,13,48,0,0,65,58,6,0,23,105,68,0,2,0,0,0,23,0,7,6,62,110,21,0,40,120,75,5,43,85,71,38,235,41,83,98,156,69,147,71,176,24,61,77,22,68,75,94,109,18,32,17,99,102,59,71,14,100,4,4,133,42,0,44,112,14,114,133,26,120,15,0,57,0,1,27,2,0,0,0,0,6,26,90,43,5,48,56,0,2,106,50,15,148,32,30,58,10,16,5,115,18,0,0,0,64,44,0,16,56,89,36,0,50,0,0,0,0,20,10,85,27,67,32,0,8,0,0,29,22,0,6,12,57,1,91,14,49,105,44,84,111,9,37,7,41,0,8,36,116,52,126,121,48,142,27,153,54,91,105,3,86,10,59,10,40,99,2,0,12,102,68,17,30,74,137,91,128,69,32,0,0,46,32,0,0,107,28,2,36,154,87,57,150,22,112,105,30,99,0,12,118,0,84,3,50,9,0,86,0,80,33,0,7,63,44,0,24,76,38,0,72,146,103,48,38,101,102